Protein AF-A0A661XZZ0-F1 (afdb_monomer)

Sequence (185 aa):
MKKVFILFFLVSSTYTSLKSQDFNYARLVVIYGNNIPFNFNSIENFKNGIRIEDGTILGITMVDSVANLPTVHGFDLQFRSFNSQGVIQGSGANSLPLSTLEVEATDFSGLGGAVYSGLQPLSPGWINLVQYTDPAAPPFNDLNYSMNQVRISYECGINVSLLGEVSDYYNVEIEFELIPTGPGF

Solvent-accessible surface area (backbone atoms only — not comparable to full-atom values): 10720 Å² total; per-residue (Å²): 136,87,84,82,84,83,83,82,82,81,79,79,80,77,79,75,76,78,77,72,82,72,60,65,48,76,47,82,40,79,77,41,61,85,85,82,86,83,83,76,86,45,74,62,37,31,62,58,22,50,76,40,67,87,44,32,32,37,16,37,29,35,42,56,24,92,88,42,86,62,53,45,32,34,33,38,36,29,36,25,28,44,94,45,41,79,50,28,43,26,77,81,80,46,72,44,63,31,59,34,36,28,42,27,43,45,71,66,31,78,40,87,78,43,51,58,61,44,77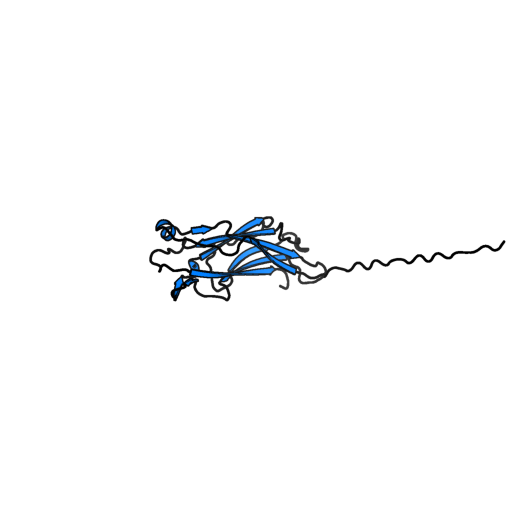,40,60,42,35,45,53,82,41,74,30,37,42,37,64,48,88,65,39,81,66,45,78,64,42,42,42,92,52,22,25,37,30,30,25,41,35,38,18,56,95,33,69,46,72,90,60,82,92,67,63,67,52,77,58,74,40,75,47,80,43,71,34,38,72,85,101

pLDDT: mean 87.47, std 14.66, range [39.5, 98.31]

Mean predicted aligned error: 8.6 Å

Nearest PDB structures (foldseek):
  9ikj-assembly1_H  TM=5.754E-01  e=4.266E-05  algae metagenome
  9ikk-assembly1_A  TM=5.764E-01  e=1.466E-04  algae metagenome
  7pnb-assembly1_A  TM=3.991E-01  e=7.805E-02  Sulfolobus acidocaldarius
  1qzn-assembly1_A  TM=3.433E-01  e=1.842E-01  Acetivibrio cellulolyticus

Secondary structure (DSSP, 8-state):
-PPPPP------------PPP---EEEEEEEE-S-------SHHHHHH-EEEEEEEEEEEEEE--TTSSSPP-EEEEEEEEGGG-SEEEETTS-EEEGGGEEEEEEEEES-TTSEE--SEE--SS-EEEEEEE-TTPSSP--B-TTTSEEEEEEEESSSS--TTPPP--EE--EEEEEEEESTT-

Foldseek 3Di:
DDDDDDDDDDDPPPPPPPDDDLDKDKDKDWPDADDDDFDDPDPCCLAAFDKDFQHTKIFIWTDARPVDDDAFFWKWKKKAWPPLDQFWAFPVRFTHGQQQKWKAKDWPADQVVKDAPGIDGHGSDIDTGIIGGAPPPVVDDTGGRVGGMIGMMMTGCRVPRNPPGDDGDTDIDMDMDMGTDGVPD

Radius of gyration: 25.52 Å; Cα contacts (8 Å, |Δi|>4): 398; chains: 1; bounding box: 50×63×91 Å

Structure (mmCIF, N/CA/C/O backbone):
data_AF-A0A661XZZ0-F1
#
_entry.id   AF-A0A661XZZ0-F1
#
loop_
_atom_site.group_PDB
_atom_site.id
_atom_site.type_symbol
_atom_site.label_atom_id
_atom_site.label_alt_id
_atom_site.label_comp_id
_atom_site.label_asym_id
_atom_site.label_entity_id
_atom_site.label_seq_id
_atom_site.pdbx_PDB_ins_code
_atom_site.Cartn_x
_atom_site.Cartn_y
_atom_site.Cartn_z
_atom_site.occupancy
_atom_site.B_iso_or_equiv
_atom_site.auth_seq_id
_atom_site.auth_comp_id
_atom_site.auth_asym_id
_atom_site.auth_atom_id
_atom_site.pdbx_PDB_model_num
ATOM 1 N N . MET A 1 1 ? 24.518 -52.730 -66.038 1.00 41.91 1 MET A N 1
ATOM 2 C CA . MET A 1 1 ? 24.264 -52.381 -64.622 1.00 41.91 1 MET A CA 1
ATOM 3 C C . MET A 1 1 ? 23.767 -50.940 -64.579 1.00 41.91 1 MET A C 1
ATOM 5 O O . MET A 1 1 ? 24.531 -50.048 -64.927 1.00 41.91 1 MET A O 1
ATOM 9 N N . LYS A 1 2 ? 22.478 -50.707 -64.300 1.00 39.50 2 LYS A N 1
ATOM 10 C CA . LYS A 1 2 ? 21.884 -49.356 -64.287 1.00 39.50 2 LYS A CA 1
ATOM 11 C C . L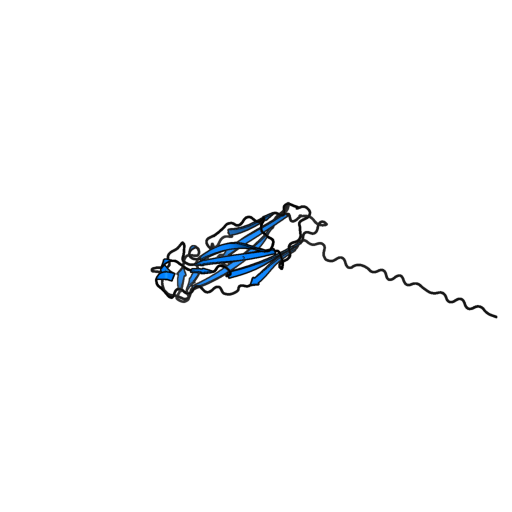YS A 1 2 ? 22.058 -48.756 -62.888 1.00 39.50 2 LYS A C 1
ATOM 13 O O . LYS A 1 2 ? 21.624 -49.366 -61.918 1.00 39.50 2 LYS A O 1
ATOM 18 N N . LYS A 1 3 ? 22.734 -47.608 -62.786 1.00 43.78 3 LYS A N 1
ATOM 19 C CA . LYS A 1 3 ? 22.932 -46.885 -61.521 1.00 43.78 3 LYS A CA 1
ATOM 20 C C . LYS A 1 3 ? 21.686 -46.044 -61.236 1.00 43.78 3 LYS A C 1
ATOM 22 O O . LYS A 1 3 ? 21.291 -45.243 -62.077 1.00 43.78 3 LYS A O 1
ATOM 27 N N . VAL A 1 4 ? 21.072 -46.258 -60.077 1.00 46.31 4 VAL A N 1
ATOM 28 C CA . VAL A 1 4 ? 19.955 -45.456 -59.564 1.00 46.31 4 VAL A CA 1
ATOM 29 C C . VAL A 1 4 ? 20.552 -44.297 -58.770 1.00 46.31 4 VAL A C 1
ATOM 31 O O . VAL A 1 4 ? 21.331 -44.527 -57.849 1.00 46.31 4 VAL A O 1
ATOM 34 N N . PHE A 1 5 ? 20.219 -43.064 -59.143 1.00 49.88 5 PHE A N 1
ATOM 35 C CA . PHE A 1 5 ? 20.537 -41.870 -58.361 1.00 49.88 5 PHE A CA 1
ATOM 36 C C . PHE A 1 5 ? 19.315 -41.526 -57.507 1.00 49.88 5 PHE A C 1
ATOM 38 O O . PHE A 1 5 ? 18.249 -41.236 -58.045 1.00 49.88 5 PHE A O 1
ATOM 45 N N . ILE A 1 6 ? 19.463 -41.588 -56.184 1.00 57.50 6 ILE A N 1
ATOM 46 C CA . ILE A 1 6 ? 18.449 -41.127 -55.232 1.00 57.50 6 ILE A CA 1
ATOM 47 C C . ILE A 1 6 ? 18.794 -39.679 -54.883 1.00 57.50 6 ILE A C 1
ATOM 49 O O . ILE A 1 6 ? 19.861 -39.405 -54.338 1.00 57.50 6 ILE A O 1
ATOM 53 N N . LEU A 1 7 ? 17.903 -38.755 -55.238 1.00 51.38 7 LEU A N 1
ATOM 54 C CA . LEU A 1 7 ? 17.996 -37.339 -54.894 1.00 51.38 7 LEU A CA 1
ATOM 55 C C . LEU A 1 7 ? 17.382 -37.135 -53.500 1.00 51.38 7 LEU A C 1
ATOM 57 O O . LEU A 1 7 ? 16.188 -37.356 -53.314 1.00 51.38 7 LEU A O 1
ATOM 61 N N . PHE A 1 8 ? 18.196 -36.740 -52.521 1.00 49.69 8 PHE A N 1
ATOM 62 C CA . PHE A 1 8 ? 17.751 -36.459 -51.154 1.00 49.69 8 PHE A CA 1
ATOM 63 C C . PHE A 1 8 ? 17.378 -34.971 -51.048 1.00 49.69 8 PHE A C 1
ATOM 65 O O . PHE A 1 8 ? 18.251 -34.107 -51.104 1.00 49.69 8 PHE A O 1
ATOM 72 N N . PHE A 1 9 ? 16.085 -34.655 -50.938 1.00 56.94 9 PHE A N 1
ATOM 73 C CA . PHE A 1 9 ? 15.621 -33.288 -50.681 1.00 56.94 9 PHE A CA 1
ATOM 74 C C . PHE A 1 9 ? 15.806 -32.965 -49.190 1.00 56.94 9 PHE A C 1
ATOM 76 O O . PHE A 1 9 ? 15.096 -33.492 -48.336 1.00 56.94 9 PHE A O 1
ATOM 83 N N . LEU A 1 10 ? 16.771 -32.101 -48.876 1.00 55.91 10 LEU A N 1
ATOM 84 C CA . LEU A 1 10 ? 16.931 -31.489 -47.556 1.00 55.91 10 LEU A CA 1
ATOM 85 C C . LEU A 1 10 ? 15.884 -30.376 -47.418 1.00 55.91 10 LEU A C 1
ATOM 87 O O . LEU A 1 10 ? 16.049 -29.283 -47.953 1.00 55.91 10 LEU A O 1
ATOM 91 N N . VAL A 1 11 ? 14.779 -30.668 -46.730 1.00 57.75 11 VAL A N 1
ATOM 92 C CA . VAL A 1 11 ? 13.798 -29.651 -46.334 1.00 57.75 11 VAL A CA 1
ATOM 93 C C . VAL A 1 11 ? 14.409 -28.866 -45.175 1.00 57.75 11 VAL A C 1
ATOM 95 O O . VAL A 1 11 ? 14.472 -29.358 -44.051 1.00 57.75 11 VAL A O 1
ATOM 98 N N . SER A 1 12 ? 14.906 -27.658 -45.445 1.00 57.09 12 SER A N 1
ATOM 99 C CA . SER A 1 12 ? 15.317 -26.732 -44.392 1.00 57.09 12 SER A CA 1
ATOM 100 C C . SER A 1 12 ? 14.071 -26.277 -43.635 1.00 57.09 12 SER A C 1
ATOM 102 O O . SER A 1 12 ? 13.295 -25.462 -44.135 1.00 57.09 12 SER A O 1
ATOM 104 N N . SER A 1 13 ? 13.864 -26.811 -42.435 1.00 57.25 13 SER A N 1
ATOM 105 C CA . SER A 1 13 ? 12.905 -26.280 -41.473 1.00 57.25 13 SER A CA 1
ATOM 106 C C . SER A 1 13 ? 13.336 -24.862 -41.094 1.00 57.25 13 SER A C 1
ATOM 108 O O . SER A 1 13 ? 14.239 -24.674 -40.277 1.00 57.25 13 SER A O 1
ATOM 110 N N . THR A 1 14 ? 12.725 -23.853 -41.709 1.00 56.31 14 THR A N 1
ATOM 111 C CA . THR A 1 14 ? 12.809 -22.479 -41.219 1.00 56.31 14 THR A CA 1
ATOM 112 C C . THR A 1 14 ? 12.053 -22.427 -39.899 1.00 56.31 14 THR A C 1
ATOM 114 O O . THR A 1 14 ? 10.826 -22.363 -39.878 1.00 56.31 14 THR A O 1
ATOM 117 N N . TYR A 1 15 ? 12.787 -22.502 -38.791 1.00 53.19 15 TYR A N 1
ATOM 118 C CA . TYR A 1 15 ? 12.271 -22.146 -37.479 1.00 53.19 15 TYR A CA 1
ATOM 119 C C . TYR A 1 15 ? 11.970 -20.646 -37.502 1.00 53.19 15 TYR A C 1
ATOM 121 O O . TYR A 1 15 ? 12.862 -19.817 -37.335 1.00 53.19 15 TYR A O 1
ATOM 129 N N . THR A 1 16 ? 10.722 -20.273 -37.766 1.00 53.97 16 THR A N 1
ATOM 130 C CA . THR A 1 16 ? 10.250 -18.928 -37.452 1.00 53.97 16 THR A CA 1
ATOM 131 C C . THR A 1 16 ? 10.130 -18.853 -35.936 1.00 53.97 16 THR A C 1
ATOM 133 O O . THR A 1 16 ? 9.165 -19.365 -35.368 1.00 53.97 16 THR A O 1
ATOM 136 N N . SER A 1 17 ? 11.124 -18.260 -35.271 1.00 55.81 17 SER A N 1
ATOM 137 C CA . SER A 1 17 ? 10.960 -17.813 -33.888 1.00 55.81 17 SER A CA 1
ATOM 138 C C . SER A 1 17 ? 9.772 -16.860 -33.853 1.00 55.81 17 SER A C 1
ATOM 140 O O . SER A 1 17 ? 9.828 -15.769 -34.420 1.00 55.81 17 SER A O 1
ATOM 142 N N . LEU A 1 18 ? 8.685 -17.290 -33.218 1.00 47.38 18 LEU A N 1
ATOM 143 C CA . LEU A 1 18 ? 7.608 -16.400 -32.814 1.00 47.38 18 LEU A CA 1
ATOM 144 C C . LEU A 1 18 ? 8.238 -15.389 -31.853 1.00 47.38 18 LEU A C 1
ATOM 146 O O . LEU A 1 18 ? 8.616 -15.751 -30.739 1.00 47.38 18 LEU A O 1
ATOM 150 N N . LYS A 1 19 ? 8.438 -14.147 -32.303 1.00 55.47 19 LYS A N 1
ATOM 151 C CA . LYS A 1 19 ? 8.796 -13.067 -31.388 1.00 55.47 19 LYS A CA 1
ATOM 152 C C . LYS A 1 19 ? 7.616 -12.871 -30.437 1.00 55.47 19 LYS A C 1
ATOM 154 O O . LYS A 1 19 ? 6.493 -12.643 -30.882 1.00 55.47 19 LYS A O 1
ATOM 159 N N . SER A 1 20 ? 7.879 -13.045 -29.143 1.00 52.16 20 SER A N 1
ATOM 160 C CA . SER A 1 20 ? 6.986 -12.615 -28.069 1.00 52.16 20 SER A CA 1
ATOM 161 C C . SER A 1 20 ? 6.688 -11.123 -28.233 1.00 52.16 20 SER A C 1
ATOM 163 O O . SER A 1 20 ? 7.506 -10.397 -28.786 1.00 52.16 20 SER A O 1
ATOM 165 N N . GLN A 1 21 ? 5.508 -10.688 -27.796 1.00 54.28 21 GLN A N 1
ATOM 166 C CA . GLN A 1 21 ? 5.051 -9.300 -27.877 1.00 54.28 21 GLN A CA 1
ATOM 167 C C . GLN A 1 21 ? 6.108 -8.315 -27.342 1.00 54.28 21 GLN A C 1
ATOM 169 O O . GLN A 1 21 ? 6.453 -8.373 -26.167 1.00 54.28 21 GLN A O 1
ATOM 174 N N . ASP A 1 22 ? 6.574 -7.398 -28.197 1.00 64.12 22 ASP A N 1
ATOM 175 C CA . ASP A 1 22 ? 7.528 -6.323 -27.875 1.00 64.12 22 ASP A CA 1
ATOM 176 C C . ASP A 1 22 ? 6.822 -5.143 -27.160 1.00 64.12 22 ASP A C 1
ATOM 178 O O . ASP A 1 22 ? 7.037 -3.985 -27.518 1.00 64.12 22 ASP A O 1
ATOM 182 N N . PHE A 1 23 ? 5.926 -5.388 -26.200 1.00 75.25 23 PHE A N 1
ATOM 183 C CA . PHE A 1 23 ? 5.181 -4.318 -25.518 1.00 75.25 23 PHE A CA 1
ATOM 184 C C . PHE A 1 23 ? 5.614 -4.150 -24.068 1.00 75.25 23 PHE A C 1
ATOM 186 O O . PHE A 1 23 ? 5.845 -5.131 -23.363 1.00 75.25 23 PHE A O 1
ATOM 193 N N . ASN A 1 24 ? 5.640 -2.895 -23.621 1.00 81.56 24 ASN A N 1
ATOM 194 C CA . ASN A 1 24 ? 5.787 -2.566 -22.212 1.00 81.56 24 ASN A CA 1
ATOM 195 C C . ASN A 1 24 ? 4.564 -3.086 -21.466 1.00 81.56 24 ASN A C 1
ATOM 197 O O . ASN A 1 24 ? 3.429 -2.894 -21.915 1.00 81.56 24 ASN A O 1
ATOM 201 N N . TYR A 1 25 ? 4.780 -3.717 -20.320 1.00 87.31 25 TYR A N 1
ATOM 202 C CA . TYR A 1 25 ? 3.675 -4.108 -19.459 1.00 87.31 25 TYR A CA 1
ATOM 203 C C . TYR A 1 25 ? 4.046 -3.956 -17.993 1.00 87.31 25 TYR A C 1
ATOM 205 O O . TYR A 1 25 ? 5.188 -4.165 -17.590 1.00 87.31 25 TYR A O 1
ATOM 213 N N . ALA A 1 26 ? 3.040 -3.619 -17.195 1.00 91.62 26 ALA A N 1
ATOM 214 C CA . ALA A 1 26 ? 3.126 -3.536 -15.751 1.00 91.62 26 ALA A CA 1
ATOM 215 C C . ALA A 1 26 ? 2.015 -4.391 -15.140 1.00 91.62 26 ALA A C 1
ATOM 217 O O . ALA A 1 26 ? 0.896 -4.450 -15.656 1.00 91.62 26 ALA A O 1
ATOM 218 N N . ARG A 1 27 ? 2.327 -5.090 -14.053 1.00 94.12 27 ARG A N 1
ATOM 219 C CA . ARG A 1 27 ? 1.385 -5.944 -13.335 1.00 94.12 27 ARG A CA 1
ATOM 220 C C . ARG A 1 27 ? 1.646 -5.860 -11.841 1.00 94.12 27 ARG A C 1
ATOM 222 O O . ARG A 1 27 ? 2.753 -6.141 -11.384 1.00 94.12 27 ARG A O 1
ATOM 229 N N . LEU A 1 28 ? 0.582 -5.576 -11.102 1.00 95.81 28 LEU A N 1
ATOM 230 C CA . LEU A 1 28 ? 0.525 -5.701 -9.653 1.00 95.81 28 LEU A CA 1
ATOM 231 C C . LEU A 1 28 ? -0.138 -7.035 -9.285 1.00 95.81 28 LEU A C 1
ATOM 233 O O . LEU A 1 28 ? -1.147 -7.423 -9.882 1.00 95.81 28 LEU A O 1
ATOM 237 N N . VAL A 1 29 ? 0.439 -7.765 -8.334 1.00 95.50 29 VAL A N 1
ATOM 238 C CA . VAL A 1 29 ? -0.073 -9.059 -7.863 1.00 95.50 29 VAL A CA 1
ATOM 239 C C . VAL A 1 29 ? -0.157 -9.044 -6.348 1.00 95.50 29 VAL A C 1
ATOM 241 O O . VAL A 1 29 ? 0.822 -8.732 -5.685 1.00 95.50 29 VAL A O 1
ATOM 244 N N . VAL A 1 30 ? -1.293 -9.453 -5.791 1.00 95.44 30 VAL A N 1
ATOM 245 C CA . VAL A 1 30 ? -1.392 -9.732 -4.355 1.00 95.44 30 VAL A CA 1
ATOM 246 C C . VAL A 1 30 ? -0.796 -11.114 -4.097 1.00 95.44 30 VAL A C 1
ATOM 248 O O . VAL A 1 30 ? -1.334 -12.121 -4.557 1.00 95.44 30 VAL A O 1
ATOM 251 N N . ILE A 1 31 ? 0.341 -11.160 -3.407 1.00 94.94 31 ILE A N 1
ATOM 252 C CA . ILE A 1 31 ? 1.011 -12.407 -3.006 1.00 94.94 31 ILE A CA 1
ATOM 253 C C . ILE A 1 31 ? 0.410 -12.917 -1.697 1.00 94.94 31 ILE A C 1
ATOM 255 O O . ILE A 1 31 ? 0.189 -14.115 -1.525 1.00 94.94 31 ILE A O 1
ATOM 259 N N . TYR A 1 32 ? 0.138 -11.990 -0.782 1.00 91.75 32 TYR A N 1
ATOM 260 C CA . TYR A 1 32 ? -0.448 -12.240 0.524 1.00 91.75 32 TYR A CA 1
ATOM 261 C C . TYR A 1 32 ? -1.342 -11.061 0.910 1.00 91.75 32 TYR A C 1
ATOM 263 O O . TYR A 1 32 ? -1.071 -9.931 0.509 1.00 91.75 32 TYR A O 1
ATOM 271 N N . GLY A 1 33 ? -2.371 -11.322 1.710 1.00 83.56 33 GLY A N 1
ATOM 272 C CA . GLY A 1 33 ? -3.338 -10.320 2.154 1.00 83.56 33 GLY A CA 1
ATOM 273 C C . GLY A 1 33 ? -4.699 -10.501 1.487 1.00 83.56 33 GLY A C 1
ATOM 274 O O . GLY A 1 33 ? -4.804 -10.898 0.327 1.00 83.56 33 GLY A O 1
ATOM 275 N N . ASN A 1 34 ? -5.757 -10.267 2.260 1.00 76.81 34 ASN A N 1
ATOM 276 C CA . ASN A 1 34 ? -7.136 -10.219 1.778 1.00 76.81 34 ASN A CA 1
ATOM 277 C C . ASN A 1 34 ? -7.950 -9.327 2.726 1.00 76.81 34 ASN A C 1
ATOM 279 O O . ASN A 1 34 ? -8.031 -8.123 2.525 1.00 76.81 34 ASN A O 1
ATOM 283 N N . ASN A 1 35 ? -8.462 -9.903 3.816 1.00 88.75 35 ASN A N 1
ATOM 284 C CA . ASN A 1 35 ? -9.168 -9.170 4.859 1.00 88.75 35 ASN A CA 1
ATOM 285 C C . ASN A 1 35 ? -8.227 -8.924 6.045 1.00 88.75 35 ASN A C 1
ATOM 287 O O . ASN A 1 35 ? -7.638 -9.877 6.559 1.00 88.75 35 ASN A O 1
ATOM 291 N N . ILE A 1 36 ? -8.103 -7.663 6.461 1.00 93.69 36 ILE A N 1
ATOM 292 C CA . ILE A 1 36 ? -7.209 -7.209 7.530 1.00 93.69 36 ILE A CA 1
ATOM 293 C C . ILE A 1 36 ? -8.061 -6.801 8.745 1.00 93.69 36 ILE A C 1
ATOM 295 O O . ILE A 1 36 ? -8.536 -5.666 8.813 1.00 93.69 36 ILE A O 1
ATOM 299 N N . PRO A 1 37 ? -8.324 -7.719 9.695 1.00 93.69 37 PRO A N 1
ATOM 300 C CA . PRO A 1 37 ? -9.224 -7.442 10.805 1.00 93.69 37 PRO A CA 1
ATOM 301 C C . PRO A 1 37 ? -8.535 -6.650 11.920 1.00 93.69 37 PRO A C 1
ATOM 303 O O . PRO A 1 37 ? -7.537 -7.093 12.489 1.00 93.69 37 PRO A O 1
ATOM 306 N N . PHE A 1 38 ? -9.148 -5.540 12.326 1.00 94.38 38 PHE A N 1
ATOM 307 C CA . PHE A 1 38 ? -8.793 -4.811 13.542 1.00 94.38 38 PHE A CA 1
ATOM 308 C C . PHE A 1 38 ? -9.810 -5.095 14.646 1.00 94.38 38 PHE A C 1
ATOM 310 O O . PHE A 1 38 ? -10.991 -4.780 14.509 1.00 94.38 38 PHE A O 1
ATOM 317 N N . ASN A 1 39 ? -9.362 -5.709 15.744 1.00 93.75 39 ASN A N 1
ATOM 318 C CA . ASN A 1 39 ? -10.248 -6.165 16.814 1.00 93.75 39 ASN A CA 1
ATOM 319 C C . ASN A 1 39 ? -10.068 -5.352 18.108 1.00 93.75 39 ASN A C 1
ATOM 321 O O . ASN A 1 39 ? -9.158 -5.597 18.909 1.00 93.75 39 ASN A O 1
ATOM 325 N N . PHE A 1 40 ? -10.957 -4.386 18.328 1.00 92.44 40 PHE A N 1
ATOM 326 C CA . PHE A 1 40 ? -10.945 -3.496 19.490 1.00 92.44 40 PHE A CA 1
ATOM 327 C C . PHE A 1 40 ? -11.774 -4.072 20.650 1.00 92.44 40 PHE A C 1
ATOM 329 O O . PHE A 1 40 ? -12.908 -3.669 20.883 1.00 92.44 40 PHE A O 1
ATOM 336 N N . ASN A 1 41 ? -11.191 -5.017 21.399 1.00 89.88 41 ASN A N 1
ATOM 337 C CA . ASN A 1 41 ? -11.856 -5.699 22.527 1.00 89.88 41 ASN A CA 1
ATOM 338 C C . ASN A 1 41 ? -11.393 -5.248 23.922 1.00 89.88 41 ASN A C 1
ATOM 340 O O . ASN A 1 41 ? -11.840 -5.797 24.929 1.00 89.88 41 ASN A O 1
ATOM 344 N N . SER A 1 42 ? -10.485 -4.280 24.011 1.00 90.19 42 SER A N 1
ATOM 345 C CA . SER A 1 42 ? -9.973 -3.766 25.282 1.00 90.19 42 SER A CA 1
ATOM 346 C C . SER A 1 42 ? -9.874 -2.246 25.241 1.00 90.19 42 SER A C 1
ATOM 348 O O . SER A 1 42 ? -9.623 -1.658 24.190 1.00 90.19 42 SER A O 1
ATOM 350 N N . ILE A 1 43 ? -10.023 -1.605 26.404 1.00 87.44 43 ILE A N 1
ATOM 351 C CA . ILE A 1 43 ? -9.820 -0.152 26.555 1.00 87.44 43 ILE A CA 1
ATOM 352 C C . ILE A 1 43 ? -8.413 0.251 26.095 1.00 87.44 43 ILE A C 1
ATOM 354 O O . ILE A 1 43 ? -8.228 1.331 25.544 1.00 87.44 43 ILE A O 1
ATOM 358 N N . GLU A 1 44 ? -7.427 -0.622 26.300 1.00 89.31 44 GLU A N 1
ATOM 359 C CA . GLU A 1 44 ? -6.060 -0.410 25.836 1.00 89.31 44 GLU A CA 1
ATOM 360 C C . GLU A 1 44 ? -5.988 -0.295 24.310 1.00 89.31 44 GLU A C 1
ATOM 362 O O . GLU A 1 44 ? -5.392 0.659 23.818 1.00 89.31 44 GLU A O 1
ATOM 367 N N . ASN A 1 45 ? -6.673 -1.170 23.566 1.00 90.62 45 ASN A N 1
ATOM 368 C CA . ASN A 1 45 ? -6.721 -1.089 22.104 1.00 90.62 45 ASN A CA 1
ATOM 369 C C . ASN A 1 45 ? -7.422 0.195 21.642 1.00 90.62 45 ASN A C 1
ATOM 371 O O . ASN A 1 45 ? -6.950 0.845 20.720 1.00 90.62 45 ASN A O 1
ATOM 375 N N . PHE A 1 46 ? -8.518 0.606 22.293 1.00 89.25 46 PHE A N 1
ATOM 376 C CA . PHE A 1 46 ? -9.189 1.872 21.954 1.00 89.25 46 PHE A CA 1
ATOM 377 C C . PHE A 1 46 ? -8.310 3.103 22.213 1.00 89.25 46 PHE A C 1
ATOM 379 O O . PHE A 1 46 ? -8.482 4.125 21.551 1.00 89.25 46 PHE A O 1
ATOM 386 N N . LYS A 1 47 ? -7.398 3.015 23.189 1.00 87.50 47 LYS A N 1
ATOM 387 C CA . LYS A 1 47 ? -6.500 4.106 23.575 1.00 87.50 47 LYS A CA 1
ATOM 388 C C . LYS A 1 47 ? -5.235 4.169 22.718 1.00 87.50 47 LYS A C 1
ATOM 390 O O . LYS A 1 47 ? -4.781 5.265 22.415 1.00 87.50 47 LYS A O 1
ATOM 395 N N . ASN A 1 48 ? -4.648 3.016 22.409 1.00 91.06 48 ASN A N 1
ATOM 396 C CA . ASN A 1 48 ? -3.339 2.921 21.765 1.00 91.06 48 ASN A CA 1
ATOM 397 C C . ASN A 1 48 ? -3.429 2.608 20.266 1.00 91.06 48 ASN A C 1
ATOM 399 O O . ASN A 1 48 ? -2.414 2.705 19.588 1.00 91.06 48 ASN A O 1
ATOM 403 N N . GLY A 1 49 ? -4.599 2.201 19.768 1.00 94.25 49 GLY A N 1
ATOM 404 C CA . GLY A 1 49 ? -4.758 1.679 18.418 1.00 94.25 49 GLY A CA 1
ATOM 405 C C . GLY A 1 49 ? -4.172 0.277 18.242 1.00 94.25 49 GLY A C 1
ATOM 406 O O . GLY A 1 49 ? -3.751 -0.385 19.195 1.00 94.25 49 GLY A O 1
ATOM 407 N N . ILE A 1 50 ? -4.183 -0.201 17.001 1.00 96.19 50 ILE A N 1
ATOM 408 C CA . ILE A 1 50 ? -3.650 -1.505 16.599 1.00 96.19 50 ILE A CA 1
ATOM 409 C C . ILE A 1 50 ? -2.847 -1.316 15.312 1.00 96.19 50 ILE A C 1
ATOM 411 O O . ILE A 1 50 ? -3.332 -0.700 14.365 1.00 96.19 50 ILE A O 1
ATOM 415 N N . ARG A 1 51 ? -1.650 -1.905 15.262 1.00 96.25 51 ARG A N 1
ATOM 416 C CA . ARG A 1 51 ? -0.818 -2.002 14.058 1.00 96.25 51 ARG A CA 1
ATOM 417 C C . ARG A 1 51 ? -0.738 -3.447 13.578 1.00 96.25 51 ARG A C 1
ATOM 419 O O . ARG A 1 51 ? -0.584 -4.365 14.385 1.00 96.25 51 ARG A O 1
ATOM 426 N N . ILE A 1 52 ? -0.813 -3.638 12.267 1.00 95.69 52 ILE A N 1
ATOM 427 C CA . ILE A 1 52 ? -0.595 -4.912 11.580 1.00 95.69 52 ILE A CA 1
ATOM 428 C C . ILE A 1 52 ? 0.552 -4.707 10.588 1.00 95.69 52 ILE A C 1
ATOM 430 O O . ILE A 1 52 ? 0.397 -3.984 9.610 1.00 95.69 52 ILE A O 1
ATOM 434 N N . GLU A 1 53 ? 1.700 -5.332 10.859 1.00 92.25 53 GLU A N 1
ATOM 435 C CA . GLU A 1 53 ? 2.940 -5.164 10.080 1.00 92.25 53 GLU A CA 1
ATOM 436 C C . GLU A 1 53 ? 2.897 -5.884 8.727 1.00 92.25 53 GLU A C 1
ATOM 438 O O . GLU A 1 53 ? 3.150 -5.304 7.681 1.00 92.25 53 GLU A O 1
ATOM 443 N N . ASP A 1 54 ? 2.553 -7.170 8.724 1.00 86.94 54 ASP A N 1
ATOM 444 C CA . ASP A 1 54 ? 2.482 -7.979 7.506 1.00 86.94 54 ASP A CA 1
ATOM 445 C C . ASP A 1 54 ? 1.021 -8.096 7.062 1.00 86.94 54 ASP A C 1
ATOM 447 O O . ASP A 1 54 ? 0.428 -9.174 7.115 1.00 86.94 54 ASP A O 1
ATOM 451 N N . GLY A 1 55 ? 0.402 -6.971 6.695 1.00 91.19 55 GLY A N 1
ATOM 452 C CA . GLY A 1 55 ? -0.996 -6.955 6.267 1.00 91.19 55 GLY A CA 1
ATOM 453 C C . GLY A 1 55 ? -1.165 -7.504 4.852 1.00 91.19 55 GLY A C 1
ATOM 454 O O . GLY A 1 55 ? -1.839 -8.513 4.638 1.00 91.19 55 GLY A O 1
ATOM 455 N N . THR A 1 56 ? -0.504 -6.861 3.891 1.00 96.56 56 THR A N 1
ATOM 456 C CA . THR A 1 56 ? -0.561 -7.233 2.469 1.00 96.56 56 THR A CA 1
ATOM 457 C C . THR A 1 56 ? 0.849 -7.263 1.890 1.00 96.56 56 THR A C 1
ATOM 459 O O . THR A 1 56 ? 1.671 -6.410 2.210 1.00 96.56 56 THR A O 1
ATOM 462 N N . ILE A 1 57 ? 1.146 -8.229 1.021 1.00 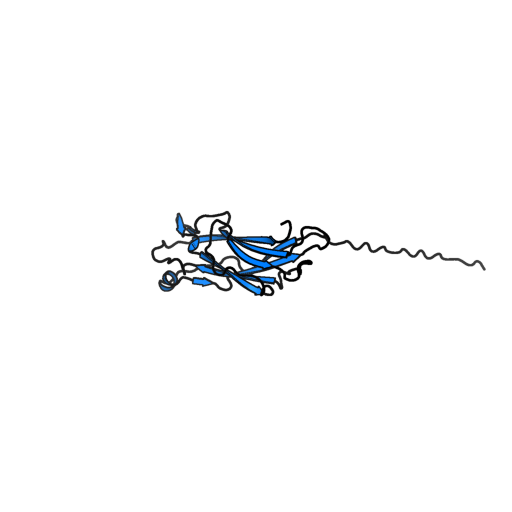96.94 57 ILE A N 1
ATOM 463 C CA . ILE A 1 57 ? 2.386 -8.259 0.235 1.00 96.94 57 ILE A CA 1
ATOM 464 C C . ILE A 1 57 ? 2.009 -8.168 -1.237 1.00 96.94 57 ILE A C 1
ATOM 466 O O . ILE A 1 57 ? 1.289 -9.025 -1.763 1.00 96.94 57 ILE A O 1
ATOM 470 N N . LEU A 1 58 ? 2.511 -7.129 -1.896 1.00 97.44 58 LEU A N 1
ATOM 471 C CA . LEU A 1 58 ? 2.290 -6.855 -3.308 1.00 97.44 58 LEU A CA 1
ATOM 472 C C . LEU A 1 58 ? 3.558 -7.176 -4.098 1.00 97.44 58 LEU A C 1
ATOM 474 O O . LEU A 1 58 ? 4.623 -6.641 -3.812 1.00 97.44 58 LEU A O 1
ATOM 478 N N . GLY A 1 59 ? 3.443 -8.031 -5.107 1.00 97.62 59 GLY A N 1
ATOM 479 C CA . GLY A 1 59 ? 4.493 -8.296 -6.082 1.00 97.62 59 GLY A CA 1
ATOM 480 C C . GLY A 1 59 ? 4.332 -7.428 -7.323 1.00 97.62 59 GLY A C 1
ATOM 481 O O . GLY A 1 59 ? 3.224 -7.290 -7.851 1.00 97.62 59 GLY A O 1
ATOM 482 N N . ILE A 1 60 ? 5.441 -6.879 -7.812 1.00 9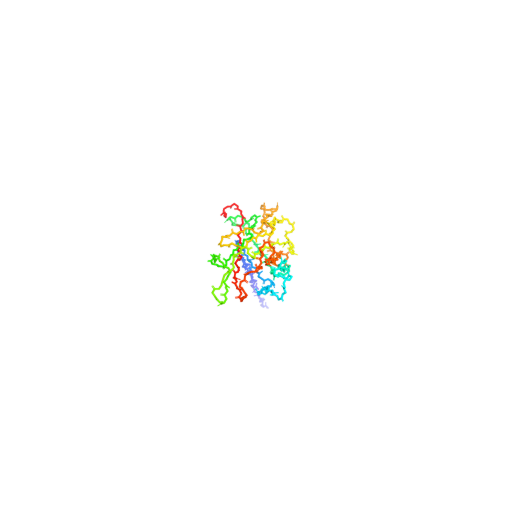7.69 60 ILE A N 1
ATOM 483 C CA . ILE A 1 60 ? 5.469 -5.970 -8.961 1.00 97.69 60 ILE A CA 1
ATOM 484 C C . ILE A 1 60 ? 6.215 -6.640 -10.113 1.00 97.69 60 ILE A C 1
ATOM 486 O O . ILE A 1 60 ? 7.334 -7.118 -9.956 1.00 97.69 60 ILE A O 1
ATOM 490 N N . THR A 1 61 ? 5.586 -6.693 -11.285 1.00 95.44 61 THR A N 1
ATOM 491 C CA . THR A 1 61 ? 6.248 -7.064 -12.543 1.00 95.44 61 THR A CA 1
ATOM 492 C C . THR A 1 61 ? 6.173 -5.893 -13.497 1.00 95.44 61 THR A C 1
ATOM 494 O O . THR A 1 61 ? 5.083 -5.370 -13.726 1.00 95.44 61 THR A O 1
ATOM 497 N N . MET A 1 62 ? 7.305 -5.506 -14.067 1.00 93.00 62 MET A N 1
ATOM 498 C CA . MET A 1 62 ? 7.380 -4.449 -15.068 1.00 93.00 62 MET A CA 1
ATOM 499 C C . MET A 1 62 ? 8.425 -4.824 -16.098 1.00 93.00 62 MET A C 1
ATOM 501 O O . MET A 1 62 ? 9.513 -5.243 -15.717 1.00 93.00 62 MET A O 1
ATOM 505 N N . VAL A 1 63 ? 8.078 -4.690 -17.372 1.00 89.12 63 VAL A N 1
ATOM 506 C CA . VAL A 1 63 ? 8.975 -4.991 -18.485 1.00 89.12 63 VAL A CA 1
ATOM 507 C C . VAL A 1 63 ? 8.995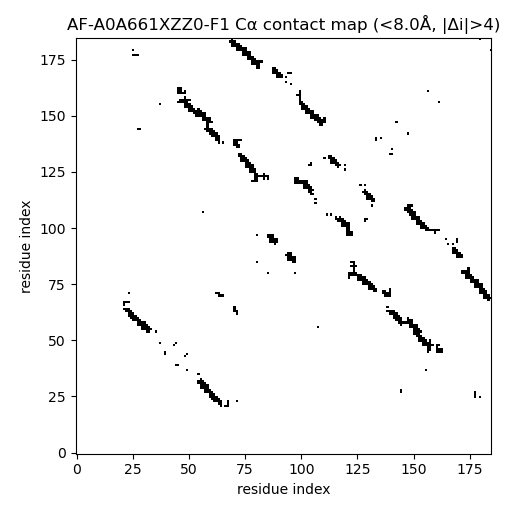 -3.825 -19.452 1.00 89.12 63 VAL A C 1
ATOM 509 O O . VAL A 1 63 ? 7.928 -3.323 -19.824 1.00 89.12 63 VAL A O 1
ATOM 512 N N . ASP A 1 64 ? 10.199 -3.427 -19.859 1.00 86.12 64 ASP A N 1
ATOM 513 C CA . ASP A 1 64 ? 10.422 -2.406 -20.882 1.00 86.12 64 ASP A CA 1
ATOM 514 C C . ASP A 1 64 ? 10.871 -3.051 -22.194 1.00 86.12 64 ASP A C 1
ATOM 516 O O . ASP A 1 64 ? 11.853 -3.790 -22.284 1.00 86.12 64 ASP A O 1
ATOM 520 N N . SER A 1 65 ? 10.144 -2.744 -23.255 1.00 79.44 65 SER A N 1
ATOM 521 C CA . SER A 1 65 ? 10.521 -3.077 -24.612 1.00 79.44 65 SER A CA 1
ATOM 522 C C . SER A 1 65 ? 11.408 -1.968 -25.152 1.00 79.44 65 SER A C 1
ATOM 524 O O . SER A 1 65 ? 10.940 -0.953 -25.660 1.00 79.44 65 SER A O 1
ATOM 526 N N . VAL A 1 66 ? 12.717 -2.217 -25.153 1.00 68.12 66 VAL A N 1
ATOM 527 C CA . VAL A 1 66 ? 13.731 -1.358 -25.797 1.00 68.12 66 VAL A CA 1
ATOM 528 C C . VAL A 1 66 ? 13.443 -1.022 -27.269 1.00 68.12 66 VAL A C 1
ATOM 530 O O . VAL A 1 66 ? 14.071 -0.125 -27.829 1.00 68.12 66 VAL A O 1
ATOM 533 N N . ALA A 1 67 ? 12.523 -1.738 -27.923 1.00 66.81 67 ALA A N 1
ATOM 534 C CA . ALA A 1 67 ? 12.139 -1.501 -29.310 1.00 66.81 67 ALA A CA 1
ATOM 535 C C . ALA A 1 67 ? 11.044 -0.430 -29.487 1.00 66.81 67 ALA A C 1
ATOM 537 O O . ALA A 1 67 ? 10.898 0.075 -30.602 1.00 66.81 67 ALA A O 1
ATOM 538 N N . ASN A 1 68 ? 10.288 -0.076 -28.439 1.00 64.56 68 ASN A N 1
ATOM 539 C CA . ASN A 1 68 ? 9.117 0.799 -28.538 1.00 64.56 68 ASN A CA 1
ATOM 540 C C . ASN A 1 68 ? 9.143 1.908 -27.474 1.00 64.56 68 ASN A C 1
ATOM 542 O O . ASN A 1 68 ? 9.224 1.646 -26.282 1.00 64.56 68 ASN A O 1
ATOM 546 N N . LEU A 1 69 ? 9.028 3.165 -27.913 1.00 68.00 69 LEU A N 1
ATOM 547 C CA . LEU A 1 69 ? 8.782 4.302 -27.020 1.00 68.00 69 LEU A CA 1
ATOM 548 C C . LEU A 1 69 ? 7.331 4.271 -26.506 1.00 68.00 69 LEU A C 1
ATOM 550 O O . LEU A 1 69 ? 6.451 3.834 -27.256 1.00 68.00 69 LEU A O 1
ATOM 554 N N . PRO A 1 70 ? 7.035 4.820 -25.313 1.00 70.94 70 PRO A N 1
ATOM 555 C CA . PRO A 1 70 ? 7.948 5.455 -24.347 1.00 70.94 70 PRO A CA 1
ATOM 556 C C . PRO A 1 70 ? 8.706 4.453 -23.456 1.00 70.94 70 PRO A C 1
ATOM 558 O O . PRO A 1 70 ? 8.166 3.408 -23.118 1.00 70.94 70 PRO A O 1
ATOM 561 N N . THR A 1 71 ? 9.946 4.774 -23.064 1.00 81.25 71 THR A N 1
ATOM 562 C CA . THR A 1 71 ? 10.780 3.911 -22.201 1.00 81.25 71 THR A CA 1
ATOM 563 C C . THR A 1 71 ? 10.389 4.045 -20.736 1.00 81.25 71 THR A C 1
ATOM 565 O O . THR A 1 71 ? 10.255 5.161 -20.221 1.00 81.25 71 THR A O 1
ATOM 568 N N . VAL A 1 72 ? 10.242 2.916 -20.047 1.00 88.25 72 VAL A N 1
ATOM 569 C CA . VAL A 1 72 ? 9.984 2.887 -18.601 1.00 88.25 72 VAL A CA 1
ATOM 570 C C . VAL A 1 72 ? 11.263 3.251 -17.841 1.00 88.25 72 VAL A C 1
ATOM 572 O O . VAL A 1 72 ? 12.350 2.788 -18.162 1.00 88.25 72 VAL A O 1
ATOM 575 N N . HIS A 1 73 ? 11.155 4.122 -16.845 1.00 91.12 73 HIS A N 1
ATOM 576 C CA . HIS A 1 73 ? 12.257 4.504 -15.953 1.00 91.12 73 HIS A CA 1
ATOM 577 C C . HIS A 1 73 ? 11.975 4.113 -14.501 1.00 91.12 73 HIS A C 1
ATOM 579 O O . HIS A 1 73 ? 12.876 4.139 -13.665 1.00 91.12 73 HIS A O 1
ATOM 585 N N . GLY A 1 74 ? 10.731 3.769 -14.177 1.00 93.62 74 GLY A N 1
ATOM 586 C CA . GLY A 1 74 ? 10.315 3.550 -12.807 1.00 93.62 74 GLY A CA 1
ATOM 587 C C . GLY A 1 74 ? 8.814 3.362 -12.666 1.00 93.62 74 GLY A C 1
ATOM 588 O O . GLY A 1 74 ? 8.106 3.114 -13.645 1.00 93.62 74 GLY A O 1
ATOM 589 N N . PHE A 1 75 ? 8.339 3.497 -11.432 1.00 95.75 75 PHE A N 1
ATOM 590 C CA . PHE A 1 75 ? 6.918 3.509 -11.119 1.00 95.75 75 PHE A CA 1
ATOM 591 C C . PHE A 1 75 ? 6.611 4.296 -9.849 1.00 95.75 75 PHE A C 1
ATOM 593 O O . PHE A 1 75 ? 7.454 4.415 -8.958 1.00 95.75 75 PHE A O 1
ATOM 600 N N . ASP A 1 76 ? 5.360 4.726 -9.755 1.00 97.25 76 ASP A N 1
ATOM 601 C CA . ASP A 1 76 ? 4.717 5.162 -8.525 1.00 97.25 76 ASP A CA 1
ATOM 602 C C . ASP A 1 76 ? 3.674 4.111 -8.106 1.00 97.25 76 ASP A C 1
ATOM 604 O O . ASP A 1 76 ? 2.879 3.643 -8.927 1.00 97.25 76 ASP A O 1
ATOM 608 N N . LEU A 1 77 ? 3.685 3.713 -6.832 1.00 98.12 77 LEU A N 1
ATOM 609 C CA . LEU A 1 77 ? 2.622 2.913 -6.222 1.00 98.12 77 LEU A CA 1
ATOM 610 C C . LEU A 1 77 ? 1.772 3.838 -5.365 1.00 98.12 77 LEU A C 1
ATOM 612 O O . LEU A 1 77 ? 2.259 4.405 -4.383 1.00 98.12 77 LEU A O 1
ATOM 616 N N . GLN A 1 78 ? 0.500 3.954 -5.719 1.00 98.19 78 GLN A N 1
ATOM 617 C CA . GLN A 1 78 ? -0.445 4.834 -5.049 1.00 98.19 78 GLN A CA 1
ATOM 618 C C . GLN A 1 78 ? -1.594 4.038 -4.440 1.00 98.19 78 GLN A C 1
ATOM 620 O O . GLN A 1 78 ? -1.866 2.904 -4.839 1.00 98.19 78 GLN A O 1
ATOM 625 N N . PHE A 1 79 ? -2.268 4.634 -3.462 1.00 98.06 79 PHE A N 1
ATOM 626 C CA . PHE A 1 79 ? -3.454 4.062 -2.837 1.00 98.06 79 PHE A CA 1
ATOM 627 C C . PHE A 1 79 ? -4.510 5.126 -2.547 1.00 98.06 79 PHE A C 1
ATOM 629 O O . PHE A 1 79 ? -4.200 6.316 -2.440 1.00 98.06 79 PHE A O 1
ATOM 636 N N . ARG A 1 80 ? -5.759 4.681 -2.407 1.00 97.88 80 ARG A N 1
ATOM 637 C CA . ARG A 1 80 ? -6.877 5.477 -1.883 1.00 97.88 80 ARG A CA 1
ATOM 638 C C . ARG A 1 80 ? -7.988 4.565 -1.362 1.00 97.88 80 ARG A C 1
ATOM 640 O O . ARG A 1 80 ? -7.931 3.343 -1.523 1.00 97.88 80 ARG A O 1
ATOM 647 N N . SER A 1 81 ? -9.011 5.148 -0.743 1.00 97.62 81 SER A N 1
ATOM 648 C CA . SER A 1 81 ? -10.245 4.417 -0.455 1.00 97.62 81 SER A CA 1
ATOM 649 C C . SER A 1 81 ? -10.948 4.040 -1.757 1.00 97.62 81 SER A C 1
ATOM 651 O O . SER A 1 81 ? -11.021 4.846 -2.688 1.00 97.62 81 SER A O 1
ATOM 653 N N . PHE A 1 82 ? -11.478 2.820 -1.814 1.00 96.00 82 PHE A N 1
ATOM 654 C CA . PHE A 1 82 ? -12.118 2.295 -3.012 1.00 96.00 82 PHE A CA 1
ATOM 655 C C . PHE A 1 82 ? -13.239 3.217 -3.495 1.00 96.00 82 PHE A C 1
ATOM 657 O O . PHE A 1 82 ? -14.101 3.643 -2.717 1.00 96.00 82 PHE A O 1
ATOM 664 N N . ASN A 1 83 ? -13.216 3.526 -4.792 1.00 94.69 83 ASN A N 1
ATOM 665 C CA . ASN A 1 83 ? -14.190 4.392 -5.450 1.00 94.69 83 ASN A CA 1
ATOM 666 C C . ASN A 1 83 ? -14.310 5.776 -4.777 1.00 94.69 83 ASN A C 1
ATOM 668 O O . ASN A 1 83 ? -15.389 6.374 -4.741 1.00 94.69 83 ASN A O 1
ATOM 672 N N . SER A 1 84 ? -13.204 6.272 -4.208 1.00 95.25 84 SER A N 1
ATOM 673 C CA . SER A 1 84 ? -13.130 7.562 -3.515 1.00 95.25 84 SER A CA 1
ATOM 674 C C . SER A 1 84 ? -14.148 7.720 -2.375 1.00 95.25 84 SER A C 1
ATOM 676 O O . SER A 1 84 ? -14.663 8.814 -2.124 1.00 95.25 84 SER A O 1
ATOM 678 N N . GLN A 1 85 ? -14.451 6.632 -1.663 1.00 95.81 85 GLN A N 1
ATOM 679 C CA . GLN A 1 85 ? -15.313 6.654 -0.482 1.00 95.81 85 GLN A CA 1
ATOM 680 C C . GLN A 1 85 ? -14.783 7.634 0.582 1.00 95.81 85 GLN A C 1
ATOM 682 O O . GLN A 1 85 ? -13.606 7.610 0.922 1.00 95.81 85 GLN A O 1
ATOM 687 N N . GLY A 1 86 ? -15.651 8.488 1.134 1.00 96.44 86 GLY A N 1
ATOM 688 C CA . GLY A 1 86 ? -15.242 9.581 2.033 1.00 96.44 86 GLY A CA 1
ATOM 689 C C . GLY A 1 86 ? -15.091 9.234 3.522 1.00 96.44 86 GLY A C 1
ATOM 690 O O . GLY A 1 86 ? -14.560 10.048 4.270 1.00 96.44 86 GLY A O 1
ATOM 691 N N . VAL A 1 87 ? -15.571 8.069 3.968 1.00 96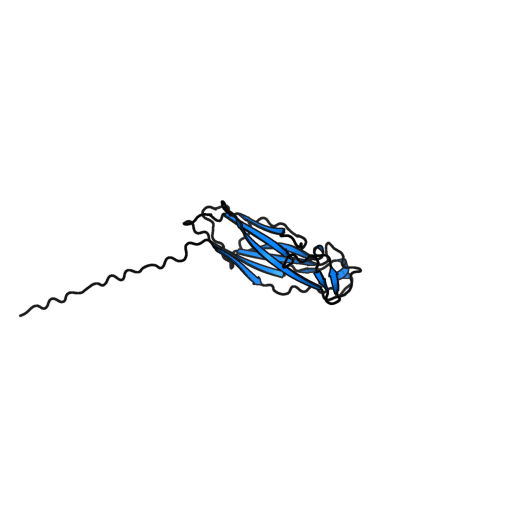.56 87 VAL A N 1
ATOM 692 C CA . VAL A 1 87 ? -15.588 7.632 5.383 1.00 96.56 87 VAL A CA 1
ATOM 693 C C . VAL A 1 87 ? -15.518 6.110 5.470 1.00 96.56 87 VAL A C 1
ATOM 695 O O . VAL A 1 87 ? -15.899 5.450 4.515 1.00 96.56 87 VAL A O 1
ATOM 698 N N . ILE A 1 88 ? -15.111 5.530 6.595 1.00 96.81 88 ILE A N 1
ATOM 699 C CA . ILE A 1 88 ? -15.233 4.085 6.854 1.00 96.81 88 ILE A CA 1
ATOM 700 C C . ILE A 1 88 ? -16.676 3.813 7.300 1.00 96.81 88 ILE A C 1
ATOM 702 O O . ILE A 1 88 ? -17.161 4.476 8.217 1.00 96.81 88 ILE A O 1
ATOM 706 N N . GLN A 1 89 ? -17.375 2.878 6.653 1.00 95.38 89 GLN A N 1
ATOM 707 C CA . GLN A 1 89 ? -18.809 2.656 6.882 1.00 95.38 89 GLN A CA 1
ATOM 708 C C . GLN A 1 89 ? -19.035 1.597 7.960 1.00 95.38 89 GLN A C 1
ATOM 710 O O . GLN A 1 89 ? -18.417 0.536 7.931 1.00 95.38 89 GLN A O 1
ATOM 715 N N . GLY A 1 90 ? -19.915 1.895 8.912 1.00 94.62 90 GLY A N 1
ATOM 716 C CA . GLY A 1 90 ? -20.394 0.969 9.934 1.00 94.62 90 GLY A CA 1
ATOM 717 C C . GLY A 1 90 ? -21.702 0.295 9.522 1.00 94.62 90 GLY A C 1
ATOM 718 O O . GLY A 1 90 ? -22.515 0.863 8.787 1.00 94.62 90 GLY A O 1
ATOM 719 N N . SER A 1 91 ? -21.944 -0.912 10.027 1.00 92.62 91 SER A N 1
ATOM 720 C CA . SER A 1 91 ? -23.165 -1.677 9.728 1.00 92.62 91 SER A CA 1
ATOM 721 C C . SER A 1 91 ? -24.433 -1.031 10.304 1.00 92.62 91 SER A C 1
ATOM 723 O O . SER A 1 91 ? -25.521 -1.194 9.752 1.00 92.62 91 SER A O 1
ATOM 725 N N . GLY A 1 92 ? -24.306 -0.277 11.395 1.00 88.25 92 GLY A N 1
ATOM 726 C CA . GLY A 1 92 ? -25.379 0.456 12.067 1.00 88.25 92 GLY A CA 1
ATOM 727 C C . GLY A 1 92 ? -25.613 1.877 11.549 1.00 88.25 92 GLY A C 1
ATOM 728 O O . GLY A 1 92 ? -26.182 2.681 12.283 1.00 88.25 92 GLY A O 1
ATOM 729 N N . ALA A 1 93 ? -25.170 2.203 10.327 1.00 88.50 93 ALA A N 1
ATOM 730 C CA . ALA A 1 93 ? -25.155 3.565 9.773 1.00 88.50 93 ALA A CA 1
ATOM 731 C C . ALA A 1 93 ? -24.282 4.560 10.567 1.00 88.50 93 ALA A C 1
ATOM 733 O O . ALA A 1 93 ? -24.470 5.775 10.479 1.00 88.50 93 ALA A O 1
ATOM 734 N N . ASN A 1 94 ? -23.315 4.040 11.326 1.00 95.06 94 ASN A N 1
ATOM 735 C CA . ASN A 1 94 ? -22.232 4.824 11.908 1.00 95.06 94 ASN A CA 1
ATOM 736 C C . ASN A 1 94 ? -21.110 5.000 10.880 1.00 95.06 94 ASN A C 1
ATOM 738 O O . ASN A 1 94 ? -21.031 4.265 9.895 1.00 95.06 94 ASN A O 1
ATOM 742 N N . SER A 1 95 ? -20.210 5.949 11.114 1.00 95.38 95 SER A N 1
ATOM 743 C CA . SER A 1 95 ? -19.062 6.160 10.235 1.00 95.38 95 SER A CA 1
ATOM 744 C C . SER A 1 95 ? -17.848 6.627 11.012 1.00 95.38 95 SER A C 1
ATOM 746 O O . SER A 1 95 ? -17.998 7.448 11.915 1.00 95.38 95 SER A O 1
ATOM 748 N N . LEU A 1 96 ? -16.662 6.189 10.594 1.00 96.19 96 LEU A N 1
ATOM 749 C CA . LEU A 1 96 ? -15.392 6.721 11.087 1.00 96.19 96 LEU A CA 1
ATOM 750 C C . LEU A 1 96 ? -14.709 7.565 10.001 1.00 96.19 96 LEU A C 1
ATOM 752 O O . LEU A 1 96 ? -14.873 7.286 8.807 1.00 96.19 96 LEU A O 1
ATOM 756 N N . PRO A 1 97 ? -13.917 8.581 10.374 1.00 95.69 97 PRO A N 1
ATOM 757 C CA . PRO A 1 97 ? -13.040 9.272 9.433 1.00 95.69 97 PRO A CA 1
ATOM 758 C C . PRO A 1 97 ? -12.080 8.291 8.743 1.00 95.69 97 PRO A C 1
ATOM 760 O O . PRO A 1 97 ? -11.591 7.357 9.370 1.00 95.69 97 PRO A O 1
ATOM 763 N N . LEU A 1 98 ? -11.744 8.511 7.467 1.00 96.75 98 LEU A N 1
ATOM 764 C CA . LEU A 1 98 ? -10.744 7.666 6.790 1.00 96.75 98 LEU A CA 1
ATOM 765 C C . LEU A 1 98 ? -9.365 7.750 7.451 1.00 96.75 98 LEU A C 1
ATOM 767 O O . LEU A 1 98 ? -8.670 6.746 7.521 1.00 96.75 98 LEU A O 1
ATOM 771 N N . SER A 1 99 ? -9.008 8.913 8.008 1.00 95.44 99 SER A N 1
ATOM 772 C CA . SER A 1 99 ? -7.744 9.132 8.722 1.00 95.44 99 SER A CA 1
ATOM 773 C C . SER A 1 99 ? -7.583 8.279 9.982 1.00 95.44 99 SER A C 1
ATOM 775 O O . SER A 1 99 ? -6.516 8.280 10.580 1.00 95.44 99 SER A O 1
ATOM 777 N N . THR A 1 100 ? -8.632 7.574 10.413 1.00 96.31 100 THR A N 1
ATOM 778 C CA . THR A 1 100 ? -8.536 6.542 11.449 1.00 96.31 100 THR A CA 1
ATOM 779 C C . THR A 1 100 ? -7.666 5.364 11.012 1.00 96.31 100 THR A C 1
ATOM 781 O O . THR A 1 100 ? -7.093 4.701 11.875 1.00 96.31 100 THR A O 1
ATOM 784 N N . LEU A 1 101 ? -7.583 5.106 9.703 1.00 97.19 101 LEU A N 1
ATOM 785 C CA . LEU A 1 101 ? -6.744 4.077 9.105 1.00 97.19 101 LEU A CA 1
ATOM 786 C C . LEU A 1 101 ? -5.568 4.730 8.376 1.00 97.19 101 LEU A C 1
ATOM 788 O O . LEU A 1 101 ? -5.753 5.569 7.493 1.00 97.19 101 LEU A O 1
ATOM 792 N N . GLU A 1 102 ? -4.363 4.302 8.714 1.00 97.44 102 GLU A N 1
ATOM 793 C CA . GLU A 1 102 ? -3.122 4.703 8.066 1.00 97.44 102 GLU A CA 1
ATOM 794 C C . GLU A 1 102 ? -2.463 3.483 7.427 1.00 97.44 102 GLU A C 1
ATOM 796 O O . GLU A 1 102 ? -2.593 2.349 7.898 1.00 97.44 102 GLU A O 1
ATOM 801 N N . VAL A 1 103 ? -1.788 3.720 6.310 1.00 97.75 103 VAL A N 1
ATOM 802 C CA . VAL A 1 103 ? -1.167 2.698 5.475 1.00 97.75 103 VAL A CA 1
ATOM 803 C C . VAL A 1 103 ? 0.287 3.074 5.269 1.00 97.75 103 VAL A C 1
ATOM 805 O O . VAL A 1 103 ? 0.610 4.232 5.011 1.00 97.75 103 VAL A O 1
ATOM 808 N N . GLU A 1 104 ? 1.167 2.090 5.367 1.00 97.88 104 GLU A N 1
ATOM 809 C CA . GLU A 1 104 ? 2.594 2.260 5.134 1.00 97.88 104 GLU A CA 1
ATOM 810 C C . GLU A 1 104 ? 3.088 1.192 4.168 1.00 97.88 104 GLU A C 1
ATOM 812 O O . GLU A 1 104 ? 2.723 0.023 4.283 1.00 97.88 104 GLU A O 1
ATOM 817 N N . ALA A 1 105 ? 3.948 1.590 3.233 1.00 97.88 105 ALA A N 1
ATOM 818 C CA . ALA A 1 105 ? 4.672 0.671 2.372 1.00 97.88 105 ALA A CA 1
ATOM 819 C C . ALA A 1 105 ? 6.139 0.580 2.802 1.00 97.88 105 ALA A C 1
ATOM 821 O O . ALA A 1 105 ? 6.768 1.597 3.092 1.00 97.88 105 ALA A O 1
ATOM 822 N N . THR A 1 106 ? 6.700 -0.627 2.786 1.00 97.69 106 THR A N 1
ATOM 823 C CA . THR A 1 106 ? 8.129 -0.880 3.022 1.00 97.69 106 THR A CA 1
ATOM 824 C C . THR A 1 106 ? 8.672 -1.910 2.034 1.00 97.69 106 THR A C 1
ATOM 826 O O . THR A 1 106 ? 7.913 -2.692 1.452 1.00 97.69 106 THR A O 1
ATOM 829 N N . ASP A 1 107 ? 9.993 -1.919 1.831 1.00 96.94 107 ASP A N 1
ATOM 830 C CA . ASP A 1 107 ? 10.643 -2.943 1.011 1.00 96.94 107 ASP A CA 1
ATOM 831 C C . ASP A 1 107 ? 10.455 -4.318 1.660 1.00 96.94 107 ASP A C 1
ATOM 833 O O . ASP A 1 107 ? 10.854 -4.542 2.807 1.00 96.94 107 ASP A O 1
ATOM 837 N N . PHE A 1 108 ? 9.851 -5.241 0.916 1.00 96.19 108 PHE A N 1
ATOM 838 C CA . PHE A 1 108 ? 9.839 -6.649 1.295 1.00 96.19 108 PHE A CA 1
ATOM 839 C C . PHE A 1 108 ? 10.963 -7.404 0.587 1.00 96.19 108 PHE A C 1
ATOM 841 O O . PHE A 1 108 ? 11.621 -8.256 1.189 1.00 96.19 108 PHE A O 1
ATOM 848 N N . SER A 1 109 ? 11.185 -7.106 -0.697 1.00 96.31 109 SER A N 1
ATOM 849 C CA . SER A 1 109 ? 12.267 -7.693 -1.478 1.00 96.31 109 SER A CA 1
ATOM 850 C C . SER A 1 109 ? 12.561 -6.880 -2.737 1.00 96.31 109 SER A C 1
ATOM 852 O O . SER A 1 109 ? 11.645 -6.479 -3.452 1.00 96.31 109 SER A O 1
ATOM 854 N N . GLY A 1 110 ? 13.848 -6.708 -3.051 1.00 92.94 110 GLY A N 1
ATOM 855 C CA . GLY A 1 110 ? 14.314 -6.246 -4.360 1.00 92.94 110 GLY A CA 1
ATOM 856 C C . GLY A 1 110 ? 13.960 -4.804 -4.725 1.00 92.94 110 GLY A C 1
ATOM 857 O O . GLY A 1 110 ? 14.099 -4.449 -5.896 1.00 92.94 110 GLY A O 1
ATOM 858 N N . LEU A 1 111 ? 13.520 -3.975 -3.770 1.00 94.06 111 LEU A N 1
ATOM 859 C CA . LEU A 1 111 ? 13.164 -2.566 -3.989 1.00 94.06 111 LEU A CA 1
ATOM 860 C C . LEU A 1 111 ? 13.852 -1.616 -2.988 1.00 94.06 111 LEU A C 1
ATOM 862 O O . LEU A 1 111 ? 13.369 -0.514 -2.733 1.00 94.06 111 LEU A O 1
ATOM 866 N N . GLY A 1 112 ? 15.016 -1.999 -2.451 1.00 82.56 112 GLY A N 1
ATOM 867 C CA . GLY A 1 112 ? 15.763 -1.233 -1.439 1.00 82.56 112 GLY A CA 1
ATOM 868 C C . GLY A 1 112 ? 16.311 0.137 -1.881 1.00 82.56 112 GLY A C 1
ATOM 869 O O . GLY A 1 112 ? 16.900 0.842 -1.068 1.00 82.56 112 GLY A O 1
ATOM 870 N N . GLY A 1 113 ? 16.133 0.522 -3.152 1.00 87.19 113 GLY A N 1
ATOM 871 C CA . GLY A 1 113 ? 16.442 1.859 -3.684 1.00 87.19 113 GLY A CA 1
ATOM 872 C C . GLY A 1 113 ? 15.218 2.753 -3.913 1.00 87.19 113 GLY A C 1
ATOM 873 O O . GLY A 1 113 ? 15.376 3.887 -4.359 1.00 87.19 113 GLY A O 1
ATOM 874 N N . ALA A 1 114 ? 14.008 2.253 -3.648 1.00 96.38 114 ALA A N 1
ATOM 875 C CA . ALA A 1 114 ? 12.789 3.042 -3.750 1.00 96.38 114 ALA A CA 1
ATOM 876 C C . ALA A 1 114 ? 12.665 4.044 -2.589 1.00 96.38 114 ALA A C 1
ATOM 878 O O . ALA A 1 114 ? 13.183 3.832 -1.490 1.00 96.38 114 ALA A O 1
ATOM 879 N N . VAL A 1 115 ? 11.938 5.130 -2.833 1.00 97.81 115 VAL A N 1
ATOM 880 C CA . VAL A 1 115 ? 11.535 6.103 -1.818 1.00 97.81 115 VAL A CA 1
ATOM 881 C C . VAL A 1 115 ? 10.173 5.693 -1.274 1.00 97.81 115 VAL A C 1
ATOM 883 O O . VAL A 1 115 ? 9.215 5.568 -2.033 1.00 97.81 115 VAL A O 1
ATOM 886 N N . TYR A 1 116 ? 10.087 5.513 0.042 1.00 98.12 116 TYR A N 1
ATOM 887 C CA . TYR A 1 116 ? 8.857 5.156 0.746 1.00 98.12 116 TYR A CA 1
ATOM 888 C C . TYR A 1 116 ? 8.324 6.367 1.507 1.00 98.12 116 TYR A C 1
ATOM 890 O O . TYR A 1 116 ? 9.071 7.035 2.225 1.00 98.12 116 TYR A O 1
ATOM 898 N N . SER A 1 117 ? 7.032 6.649 1.361 1.00 97.62 117 SER A N 1
ATOM 899 C CA . SER A 1 117 ? 6.391 7.838 1.940 1.00 97.62 117 SER A CA 1
ATOM 900 C C . SER A 1 117 ? 6.099 7.727 3.445 1.00 97.62 117 SER A C 1
ATOM 902 O O . SER A 1 117 ? 5.595 8.682 4.035 1.00 97.62 117 SER A O 1
ATOM 904 N N . GLY A 1 118 ? 6.426 6.593 4.073 1.00 97.00 118 GLY A N 1
ATOM 905 C CA . GLY A 1 118 ? 6.082 6.293 5.464 1.00 97.00 118 GLY A CA 1
ATOM 906 C C . GLY A 1 118 ? 4.579 6.075 5.655 1.00 97.00 118 GLY A C 1
ATOM 907 O O . GLY A 1 118 ? 3.862 5.773 4.701 1.00 97.00 118 GLY A O 1
ATOM 908 N N . LEU A 1 119 ? 4.110 6.235 6.894 1.00 96.94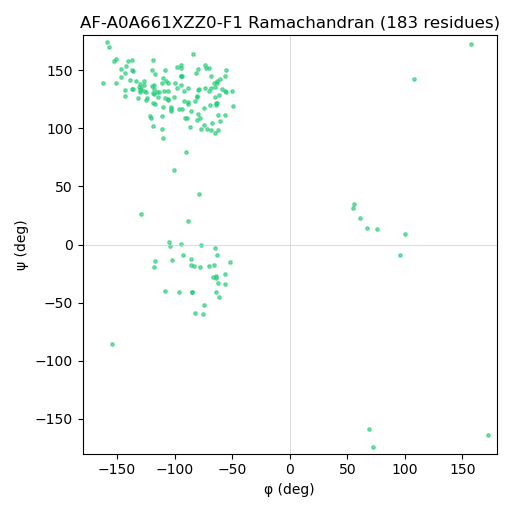 119 LEU A N 1
ATOM 909 C CA . LEU A 1 119 ? 2.688 6.180 7.232 1.00 96.94 119 LEU A CA 1
ATOM 910 C C . LEU A 1 119 ? 1.920 7.326 6.572 1.00 96.94 119 LEU A C 1
ATOM 912 O O . LEU A 1 119 ? 2.273 8.498 6.722 1.00 96.94 119 LEU A O 1
ATOM 916 N N . GLN A 1 120 ? 0.855 6.971 5.861 1.00 97.81 120 GLN A N 1
ATOM 917 C CA . GLN A 1 120 ? -0.045 7.901 5.195 1.00 97.81 120 GLN A CA 1
ATOM 918 C C . GLN A 1 120 ? -1.501 7.595 5.574 1.00 97.81 120 GLN A C 1
ATOM 920 O O . GLN A 1 120 ? -1.904 6.431 5.532 1.00 97.81 120 GLN A O 1
ATOM 925 N N . PRO A 1 121 ? -2.324 8.606 5.907 1.00 97.38 121 PRO A N 1
ATOM 926 C CA . PRO A 1 121 ? -3.737 8.396 6.200 1.00 97.38 121 PRO A CA 1
ATOM 927 C C . PRO A 1 121 ? -4.507 7.992 4.950 1.00 97.38 121 PRO A C 1
ATOM 929 O O . PRO A 1 121 ? -4.249 8.495 3.857 1.00 97.38 121 PRO A O 1
ATOM 932 N N . LEU A 1 122 ? -5.503 7.123 5.112 1.00 97.62 122 LEU A N 1
ATOM 933 C CA . LEU A 1 122 ? -6.418 6.803 4.029 1.00 97.62 122 LEU A CA 1
ATOM 934 C C . LEU A 1 122 ? -7.198 8.061 3.613 1.00 97.62 122 LEU A C 1
ATOM 936 O O . LEU A 1 122 ? -7.644 8.860 4.440 1.00 97.62 122 LEU A O 1
ATOM 940 N N . SER A 1 123 ? -7.376 8.226 2.306 1.00 97.44 123 SER A N 1
ATOM 941 C CA . SER A 1 123 ? -7.994 9.398 1.687 1.00 97.44 123 SER A CA 1
ATOM 942 C C . SER A 1 123 ? -8.852 8.975 0.495 1.00 97.44 123 SER A C 1
ATOM 944 O O . SER A 1 123 ? -8.556 7.949 -0.120 1.00 97.44 123 SER A O 1
ATOM 946 N N . PRO A 1 124 ? -9.888 9.753 0.121 1.00 97.44 124 PRO A N 1
ATOM 947 C CA . PRO A 1 124 ? -10.602 9.539 -1.137 1.00 97.44 124 PRO A CA 1
ATOM 948 C C . PRO A 1 124 ? -9.767 9.893 -2.379 1.00 97.44 124 PRO A C 1
ATOM 950 O O . PRO A 1 124 ? -10.116 9.486 -3.489 1.00 97.44 124 PRO A O 1
ATOM 953 N N . GLY A 1 125 ? -8.696 10.676 -2.214 1.00 97.38 125 GLY A N 1
ATOM 954 C CA . GLY A 1 125 ? -7.743 11.006 -3.274 1.00 97.38 125 GLY A CA 1
ATOM 955 C C . GLY A 1 125 ? -6.538 10.069 -3.275 1.00 97.38 125 GLY A C 1
ATOM 956 O O . GLY A 1 125 ? -6.182 9.523 -2.234 1.00 97.38 125 GLY A O 1
ATOM 957 N N . TRP A 1 126 ? -5.901 9.917 -4.439 1.00 97.62 126 TRP A N 1
ATOM 958 C CA . TRP A 1 126 ? -4.672 9.139 -4.578 1.00 97.62 126 TRP A CA 1
ATOM 959 C C . TRP A 1 126 ? -3.542 9.726 -3.737 1.00 97.62 126 TRP A C 1
ATOM 961 O O . TRP A 1 126 ? -3.236 10.917 -3.828 1.00 97.62 126 TRP A O 1
ATOM 971 N N . ILE A 1 127 ? -2.916 8.868 -2.939 1.00 97.94 127 ILE A N 1
ATOM 972 C CA . ILE A 1 127 ? -1.710 9.176 -2.182 1.00 97.94 127 ILE A CA 1
ATOM 973 C C . ILE A 1 127 ? -0.612 8.234 -2.645 1.00 97.94 127 ILE A C 1
ATOM 975 O O . ILE A 1 127 ? -0.826 7.035 -2.806 1.00 97.94 127 ILE A O 1
ATOM 979 N N . ASN A 1 128 ? 0.581 8.780 -2.834 1.00 97.94 128 ASN A N 1
ATOM 980 C CA . ASN A 1 128 ? 1.746 7.996 -3.187 1.00 97.94 128 ASN A CA 1
ATOM 981 C C . ASN A 1 128 ? 2.349 7.286 -1.962 1.00 97.94 128 ASN A C 1
ATOM 983 O O . ASN A 1 128 ? 2.534 7.913 -0.921 1.00 97.94 128 ASN A O 1
ATOM 987 N N . LEU A 1 129 ? 2.670 5.998 -2.102 1.00 97.75 129 LEU A N 1
ATOM 988 C CA . LEU A 1 129 ? 3.324 5.177 -1.074 1.00 97.75 129 LEU A CA 1
ATOM 989 C C . LEU A 1 129 ? 4.774 4.848 -1.417 1.00 97.75 129 LEU A C 1
ATOM 991 O O . LEU A 1 129 ? 5.626 4.837 -0.527 1.00 97.75 129 LEU A O 1
ATOM 995 N N . VAL A 1 130 ? 5.044 4.548 -2.688 1.00 98.31 130 VAL A N 1
ATOM 996 C CA . VAL A 1 130 ? 6.368 4.125 -3.157 1.00 98.31 130 VAL A CA 1
ATOM 997 C C . VAL A 1 130 ? 6.679 4.838 -4.456 1.00 98.31 130 VAL A C 1
ATOM 999 O O . VAL A 1 130 ? 5.842 4.854 -5.351 1.00 98.31 130 VAL A O 1
ATOM 1002 N N . GLN A 1 131 ? 7.884 5.385 -4.568 1.00 97.94 131 GLN A N 1
ATOM 1003 C CA . GLN A 1 131 ? 8.446 5.833 -5.839 1.00 97.94 131 GLN A CA 1
ATOM 1004 C C . GLN A 1 131 ? 9.703 5.031 -6.110 1.00 97.94 131 GLN A C 1
ATOM 1006 O O . GLN A 1 131 ? 10.644 5.042 -5.314 1.00 97.94 131 GLN A O 1
ATOM 1011 N N . TYR A 1 132 ? 9.736 4.340 -7.234 1.00 96.56 132 TYR A N 1
ATOM 1012 C CA . TYR A 1 132 ? 10.910 3.616 -7.683 1.00 96.56 132 TYR A CA 1
ATOM 1013 C C . TYR A 1 132 ? 11.412 4.241 -8.974 1.00 96.56 132 TYR A C 1
ATOM 1015 O O . TYR A 1 132 ? 10.646 4.463 -9.906 1.00 96.56 132 TYR A O 1
ATOM 1023 N N . THR A 1 133 ? 12.708 4.520 -9.034 1.00 94.62 133 THR A N 1
ATOM 1024 C CA . THR A 1 133 ? 13.401 4.914 -10.262 1.00 94.62 133 THR A CA 1
ATOM 1025 C C . THR A 1 133 ? 14.558 3.954 -10.451 1.00 94.62 133 THR A C 1
ATOM 1027 O O . THR A 1 133 ? 15.388 3.807 -9.552 1.00 94.62 133 THR A O 1
ATOM 1030 N N . ASP A 1 134 ? 14.613 3.298 -11.603 1.00 91.81 134 ASP A N 1
ATOM 1031 C CA . ASP A 1 134 ? 15.730 2.434 -11.942 1.00 91.81 134 ASP A CA 1
ATOM 1032 C C . ASP A 1 134 ? 16.952 3.294 -12.303 1.00 91.81 134 ASP A C 1
ATOM 1034 O O . ASP A 1 134 ? 16.912 4.040 -13.286 1.00 91.81 134 ASP A O 1
ATOM 1038 N N . PRO A 1 135 ? 18.058 3.204 -11.543 1.00 87.50 135 PRO A N 1
ATOM 1039 C CA . PRO A 1 135 ? 19.260 3.980 -11.826 1.00 87.50 135 PRO A CA 1
ATOM 1040 C C . PRO A 1 135 ? 19.942 3.599 -13.146 1.00 87.50 135 PRO A C 1
ATOM 1042 O O . PRO A 1 135 ? 20.781 4.365 -13.622 1.00 87.50 135 PRO A O 1
ATOM 1045 N N . ALA A 1 136 ? 19.642 2.427 -13.716 1.00 87.00 136 ALA A N 1
ATOM 1046 C CA . ALA A 1 136 ? 20.229 1.981 -14.977 1.00 87.00 136 ALA A CA 1
ATOM 1047 C C . ALA A 1 136 ? 19.388 2.345 -16.210 1.00 87.00 136 ALA A C 1
ATOM 1049 O O . ALA A 1 136 ? 19.874 2.182 -17.331 1.00 87.00 136 ALA A O 1
ATOM 1050 N N . ALA A 1 137 ? 18.162 2.845 -16.026 1.00 86.12 137 ALA A N 1
ATOM 1051 C CA . ALA A 1 137 ? 17.294 3.174 -17.145 1.00 86.12 137 ALA A CA 1
ATOM 1052 C C . ALA A 1 137 ? 17.836 4.376 -17.951 1.00 86.12 137 ALA A C 1
ATOM 1054 O O . ALA A 1 137 ? 18.187 5.403 -17.355 1.00 86.12 137 ALA A O 1
ATOM 1055 N N . PRO A 1 138 ? 17.856 4.314 -19.302 1.00 83.50 138 PRO A N 1
ATOM 1056 C CA . PRO A 1 138 ? 17.472 3.191 -20.175 1.00 83.50 138 PRO A CA 1
ATOM 1057 C C . PRO A 1 138 ? 18.661 2.266 -20.573 1.00 83.50 138 PRO A C 1
ATOM 1059 O O . PRO A 1 138 ? 19.749 2.775 -20.867 1.00 83.50 138 PRO A O 1
ATOM 1062 N N . PRO A 1 139 ? 18.463 0.932 -20.714 1.00 82.19 139 PRO A N 1
ATOM 1063 C CA . PRO A 1 139 ? 17.192 0.213 -20.597 1.00 82.19 139 PRO A CA 1
ATOM 1064 C C . PRO A 1 139 ? 16.788 -0.035 -19.144 1.00 82.19 139 PRO A C 1
ATOM 1066 O O . PRO A 1 139 ? 17.644 -0.163 -18.271 1.00 82.19 139 PRO A O 1
ATOM 1069 N N . PHE A 1 140 ? 15.483 -0.117 -18.907 1.00 89.00 140 PHE A N 1
ATOM 1070 C CA . PHE A 1 140 ? 14.944 -0.519 -17.613 1.00 89.00 140 PHE A CA 1
ATOM 1071 C C . PHE A 1 140 ? 15.342 -1.961 -17.275 1.00 89.00 140 PHE A C 1
ATOM 1073 O O . PHE A 1 140 ? 15.327 -2.850 -18.130 1.00 89.00 140 PHE A O 1
ATOM 1080 N N . ASN A 1 141 ? 15.667 -2.201 -16.013 1.00 90.38 141 ASN A N 1
ATOM 1081 C CA . ASN A 1 141 ? 15.831 -3.522 -15.442 1.00 90.38 141 ASN A CA 1
ATOM 1082 C C . ASN A 1 141 ? 14.454 -4.082 -15.103 1.00 90.38 141 ASN A C 1
ATOM 1084 O O . ASN A 1 141 ? 13.828 -3.672 -14.124 1.00 90.38 141 ASN A O 1
ATOM 1088 N N . ASP A 1 142 ? 14.010 -5.045 -15.905 1.00 91.50 142 ASP A N 1
ATOM 1089 C CA . ASP A 1 142 ? 12.729 -5.708 -15.705 1.00 91.50 142 ASP A CA 1
ATOM 1090 C C . ASP A 1 142 ? 12.554 -6.207 -14.263 1.00 91.50 142 ASP A C 1
ATOM 1092 O O . ASP A 1 142 ? 13.413 -6.886 -13.687 1.00 91.50 142 ASP A O 1
ATOM 1096 N N . LEU A 1 143 ? 11.390 -5.902 -13.698 1.00 94.56 143 LEU A N 1
ATOM 1097 C CA . LEU A 1 143 ? 10.991 -6.333 -12.367 1.00 94.56 143 LEU A CA 1
ATOM 1098 C C . LEU A 1 143 ? 10.172 -7.616 -12.460 1.00 94.56 143 LEU A C 1
ATOM 1100 O O . LEU A 1 143 ? 9.354 -7.791 -13.368 1.00 94.56 143 LEU A O 1
ATOM 1104 N N . ASN A 1 144 ? 10.337 -8.496 -11.478 1.00 94.69 144 ASN A N 1
ATOM 1105 C CA . ASN A 1 144 ? 9.592 -9.739 -11.359 1.00 94.69 144 ASN A CA 1
ATOM 1106 C C . ASN A 1 144 ? 8.898 -9.820 -9.998 1.00 94.69 144 ASN A C 1
ATOM 1108 O O . ASN A 1 144 ? 9.547 -9.686 -8.963 1.00 94.69 144 ASN A O 1
ATOM 1112 N N . TYR A 1 145 ? 7.604 -10.151 -9.989 1.00 95.69 145 TYR A N 1
ATOM 1113 C CA . TYR A 1 145 ? 6.808 -10.194 -8.759 1.00 95.69 145 TYR A CA 1
ATOM 1114 C C . TYR A 1 145 ? 7.378 -11.127 -7.678 1.00 95.69 145 TYR A C 1
ATOM 1116 O O . TYR A 1 145 ? 7.095 -10.927 -6.501 1.00 95.69 145 TYR A O 1
ATOM 1124 N N . SER A 1 146 ? 8.158 -12.154 -8.036 1.00 94.75 146 SER A N 1
ATOM 1125 C CA . SER A 1 146 ? 8.760 -13.056 -7.052 1.00 94.75 146 SER A CA 1
ATOM 1126 C C . SER A 1 146 ? 9.989 -12.464 -6.362 1.00 94.75 146 SER A C 1
ATOM 1128 O O . SER A 1 146 ? 10.354 -12.948 -5.296 1.00 94.75 146 SER A O 1
ATOM 1130 N N . MET A 1 147 ? 10.625 -11.444 -6.943 1.00 95.88 147 MET A N 1
ATOM 1131 C CA . MET A 1 147 ? 11.851 -10.819 -6.423 1.00 95.88 147 MET A CA 1
ATOM 1132 C C . MET A 1 147 ? 11.672 -9.344 -6.055 1.00 95.88 147 MET A C 1
ATOM 1134 O O . MET A 1 147 ? 12.478 -8.824 -5.297 1.00 95.88 147 MET A O 1
ATOM 1138 N N . ASN A 1 148 ? 10.637 -8.683 -6.575 1.00 97.44 148 ASN A N 1
ATOM 1139 C CA . ASN A 1 148 ? 10.343 -7.271 -6.363 1.00 97.44 148 ASN A CA 1
ATOM 1140 C C . ASN A 1 148 ? 8.977 -7.153 -5.686 1.00 97.44 148 ASN A C 1
ATOM 1142 O O . ASN A 1 148 ? 7.930 -7.346 -6.316 1.00 97.44 148 ASN A O 1
ATOM 1146 N N . GLN A 1 149 ? 9.001 -6.912 -4.379 1.00 97.44 149 GLN A N 1
ATOM 1147 C CA . GLN A 1 149 ? 7.835 -6.997 -3.512 1.00 97.44 149 GLN A CA 1
ATOM 1148 C C . GLN A 1 149 ? 7.805 -5.844 -2.512 1.00 97.44 149 GLN A C 1
ATOM 1150 O O . GLN A 1 149 ? 8.828 -5.473 -1.934 1.00 97.44 149 GLN A O 1
ATOM 1155 N N . VAL A 1 150 ? 6.605 -5.333 -2.264 1.00 97.44 150 VAL A N 1
ATOM 1156 C CA . VAL A 1 150 ? 6.318 -4.294 -1.276 1.00 97.44 150 VAL A CA 1
ATOM 1157 C C . VAL A 1 150 ? 5.452 -4.896 -0.176 1.00 97.44 150 VAL A C 1
ATOM 1159 O O . VAL A 1 150 ? 4.439 -5.544 -0.457 1.00 97.44 150 VAL A O 1
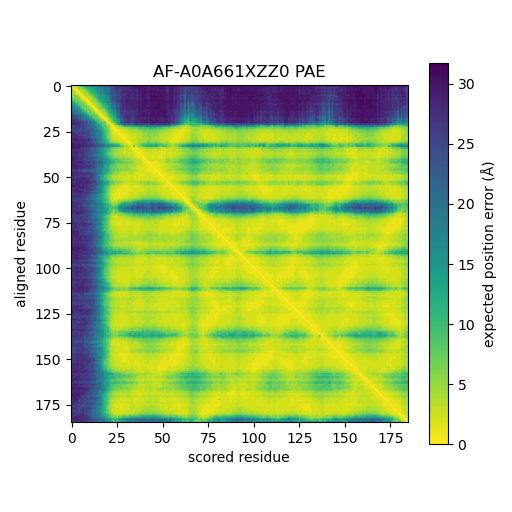ATOM 1162 N N . ARG A 1 151 ? 5.836 -4.667 1.079 1.00 97.19 151 ARG A N 1
ATOM 1163 C CA . ARG A 1 151 ? 5.006 -4.956 2.252 1.00 97.19 151 ARG A CA 1
ATOM 1164 C C . ARG A 1 151 ? 4.138 -3.745 2.548 1.00 97.19 151 ARG A C 1
ATOM 1166 O O . ARG A 1 151 ? 4.651 -2.632 2.604 1.00 97.19 151 ARG A O 1
ATOM 1173 N N . ILE A 1 152 ? 2.860 -3.990 2.803 1.00 97.88 152 ILE A N 1
ATOM 1174 C CA . ILE A 1 152 ? 1.898 -3.000 3.269 1.00 97.88 152 ILE A CA 1
ATOM 1175 C C . ILE A 1 152 ? 1.518 -3.305 4.719 1.00 97.88 152 ILE A C 1
ATOM 1177 O O . ILE A 1 152 ? 0.940 -4.361 5.010 1.00 97.88 152 ILE A O 1
ATOM 1181 N N . SER A 1 153 ? 1.823 -2.352 5.594 1.00 97.56 153 SER A N 1
ATOM 1182 C CA . SER A 1 153 ? 1.401 -2.321 6.991 1.00 97.56 153 SER A CA 1
ATOM 1183 C C . SER A 1 153 ? 0.179 -1.417 7.146 1.00 97.56 153 SER A C 1
ATOM 1185 O O . SER A 1 153 ? -0.008 -0.468 6.380 1.00 97.56 153 SER A O 1
ATOM 1187 N N . TYR A 1 154 ? -0.639 -1.690 8.160 1.00 97.38 154 TYR A N 1
ATOM 1188 C CA . TYR A 1 154 ? -1.843 -0.918 8.455 1.00 97.38 154 TYR A CA 1
ATOM 1189 C C . TYR A 1 154 ? -1.892 -0.541 9.935 1.00 97.38 154 TYR A C 1
ATOM 1191 O O . TYR A 1 154 ? -1.686 -1.392 10.804 1.00 97.38 154 TYR A O 1
ATOM 1199 N N . GLU A 1 155 ? -2.231 0.708 10.227 1.00 96.94 155 GLU A N 1
ATOM 1200 C CA . GLU A 1 155 ? -2.476 1.206 11.579 1.00 96.94 155 GLU A CA 1
ATOM 1201 C C . GLU A 1 155 ? -3.903 1.713 11.695 1.00 96.94 155 GLU A C 1
ATOM 1203 O O . GLU A 1 155 ? -4.358 2.500 10.873 1.00 96.94 155 GLU A O 1
ATOM 1208 N N . CYS A 1 156 ? -4.616 1.278 12.728 1.00 96.56 156 CYS A N 1
ATOM 1209 C CA . CYS A 1 156 ? -5.966 1.738 13.002 1.00 96.56 156 CYS A CA 1
ATOM 1210 C C . CYS A 1 156 ? -6.039 2.297 14.418 1.00 96.56 156 CYS A C 1
ATOM 1212 O O . CYS A 1 156 ? -5.688 1.617 15.385 1.00 96.56 156 CYS A O 1
ATOM 1214 N N . GLY A 1 157 ? -6.513 3.531 14.548 1.00 94.69 157 GLY A N 1
ATOM 1215 C CA . GLY A 1 157 ? -6.786 4.139 15.847 1.00 94.69 157 GLY A CA 1
ATOM 1216 C C . GLY A 1 157 ? -5.555 4.602 16.643 1.00 94.69 157 GLY A C 1
ATOM 1217 O O . GLY A 1 157 ? -5.684 4.845 17.840 1.00 94.69 157 GLY A O 1
ATOM 1218 N N . ILE A 1 158 ? -4.371 4.679 16.017 1.00 93.06 158 ILE A N 1
ATOM 1219 C CA . ILE A 1 158 ? -3.115 5.089 16.676 1.00 93.06 158 ILE A CA 1
ATOM 1220 C C . ILE A 1 158 ? -3.015 6.618 16.742 1.00 93.06 158 ILE A C 1
ATOM 1222 O O . ILE A 1 158 ? -2.973 7.190 17.831 1.00 93.06 158 ILE A O 1
ATOM 1226 N N . ASN A 1 159 ? -3.038 7.294 15.588 1.00 89.75 159 ASN A N 1
ATOM 1227 C CA . ASN A 1 159 ? -2.987 8.760 15.529 1.00 89.75 159 ASN A CA 1
ATOM 1228 C C . ASN A 1 159 ? -4.361 9.422 15.727 1.00 89.75 159 ASN A C 1
ATOM 1230 O O . ASN A 1 159 ? -4.446 10.602 16.076 1.00 89.75 159 ASN A O 1
ATOM 1234 N N . VAL A 1 160 ? -5.444 8.660 15.553 1.00 88.38 160 VAL A N 1
ATOM 1235 C CA . VAL A 1 160 ? -6.825 9.100 15.787 1.00 88.38 160 VAL A CA 1
ATOM 1236 C C . VAL A 1 160 ? -7.459 8.200 16.840 1.00 88.38 160 VAL A C 1
ATOM 1238 O O . VAL A 1 160 ? -7.766 7.046 16.568 1.00 88.38 160 VAL A O 1
ATOM 1241 N N . SER A 1 161 ? -7.678 8.730 18.042 1.00 85.94 161 SER A N 1
ATOM 1242 C CA . SER A 1 161 ? -8.309 7.983 19.137 1.00 85.94 161 SER A CA 1
ATOM 1243 C C . SER A 1 161 ? -9.704 7.487 18.753 1.00 85.94 161 SER A C 1
ATOM 1245 O O . SER A 1 161 ? -10.533 8.269 18.295 1.00 85.94 161 SER A O 1
ATOM 1247 N N . LEU A 1 162 ? -9.987 6.218 19.051 1.00 90.94 162 LEU A N 1
ATOM 1248 C CA . LEU A 1 162 ? -11.315 5.612 18.892 1.00 90.94 162 LEU A CA 1
ATOM 1249 C C . LEU A 1 162 ? -12.154 5.646 20.179 1.00 90.94 162 LEU A C 1
ATOM 1251 O O . LEU A 1 162 ? -13.280 5.151 20.213 1.00 90.94 162 LEU A O 1
ATOM 1255 N N . LEU A 1 163 ? -11.622 6.207 21.270 1.00 89.38 163 LEU A N 1
ATOM 1256 C CA . LEU A 1 163 ? -12.377 6.373 22.511 1.00 89.38 163 LEU A CA 1
ATOM 1257 C C . LEU A 1 163 ? -13.566 7.319 22.311 1.00 89.38 163 LEU A C 1
ATOM 1259 O O . LEU A 1 163 ? -13.387 8.490 21.992 1.00 89.38 163 LEU A O 1
ATOM 1263 N N . GLY A 1 164 ? -14.767 6.814 22.593 1.00 86.94 164 GLY A N 1
ATOM 1264 C CA . GLY A 1 164 ? -16.021 7.559 22.451 1.00 86.94 164 GLY A CA 1
ATOM 1265 C C . GLY A 1 164 ? -16.742 7.313 21.126 1.00 86.94 164 GLY A C 1
ATOM 1266 O O . GLY A 1 164 ? -17.903 7.700 21.009 1.00 86.94 164 GLY A O 1
ATOM 1267 N N . GLU A 1 165 ? -16.103 6.622 20.181 1.00 90.56 165 GLU A N 1
ATOM 1268 C CA . GLU A 1 165 ? -16.750 6.174 18.951 1.00 90.56 165 GLU A CA 1
ATOM 1269 C C . GLU A 1 165 ? -17.764 5.058 19.226 1.00 90.56 165 GLU A C 1
ATOM 1271 O O . GLU A 1 165 ? -17.650 4.284 20.186 1.00 90.56 165 GLU A O 1
ATOM 1276 N N . VAL A 1 166 ? -18.782 4.970 18.371 1.00 91.88 166 VAL A N 1
ATOM 1277 C CA . VAL A 1 166 ? -19.838 3.961 18.504 1.00 91.88 166 VAL A CA 1
ATOM 1278 C C . VAL A 1 166 ? -19.269 2.582 18.173 1.00 91.88 166 VAL A C 1
ATOM 1280 O O . VAL A 1 166 ? -18.604 2.397 17.156 1.00 91.88 166 VAL A O 1
ATOM 1283 N N . SER A 1 167 ? -19.547 1.591 19.021 1.00 89.69 167 SER A N 1
ATOM 1284 C CA . SER A 1 167 ? -19.172 0.203 18.742 1.00 89.69 167 SER A CA 1
ATOM 1285 C C . SER A 1 167 ? -20.008 -0.343 17.583 1.00 89.69 167 SER A C 1
ATOM 1287 O O . SER A 1 167 ? -21.236 -0.380 17.665 1.00 89.69 167 SER A O 1
ATOM 1289 N N . ASP A 1 168 ? -19.338 -0.754 16.509 1.00 92.81 168 ASP A N 1
ATOM 1290 C CA . ASP A 1 168 ? -19.953 -1.276 15.289 1.00 92.81 168 ASP A CA 1
ATOM 1291 C C . ASP A 1 168 ? -18.951 -2.162 14.527 1.00 92.81 168 ASP A C 1
ATOM 1293 O O . ASP A 1 168 ? -17.754 -2.188 14.835 1.00 92.81 168 ASP A O 1
ATOM 1297 N N . TYR A 1 169 ? -19.438 -2.875 13.514 1.00 94.06 169 TYR A N 1
ATOM 1298 C CA . TYR A 1 169 ? -18.602 -3.486 12.493 1.00 94.06 169 TYR A CA 1
ATOM 1299 C C . TYR A 1 169 ? -18.387 -2.491 11.353 1.00 94.06 169 TYR A C 1
ATOM 1301 O O . TYR A 1 169 ? -19.313 -2.207 10.587 1.00 94.06 169 TYR A O 1
ATOM 1309 N N . TYR A 1 170 ? -17.160 -1.982 11.267 1.00 95.38 170 TYR A N 1
ATOM 1310 C CA . TYR A 1 170 ? -16.723 -1.024 10.260 1.00 95.38 170 TYR A CA 1
ATOM 1311 C C . TYR A 1 170 ? -15.961 -1.713 9.128 1.00 95.38 170 TYR A C 1
ATOM 1313 O O . TYR A 1 170 ? -15.119 -2.577 9.384 1.00 95.38 170 TYR A O 1
ATOM 1321 N N . ASN A 1 171 ? -16.213 -1.303 7.886 1.00 94.88 171 ASN A N 1
ATOM 1322 C CA . ASN A 1 171 ? -15.468 -1.764 6.723 1.00 94.88 171 ASN A CA 1
ATOM 1323 C C . ASN A 1 171 ? -15.099 -0.621 5.764 1.00 94.88 171 ASN A C 1
ATOM 1325 O O . ASN A 1 171 ? -15.787 0.394 5.624 1.00 94.88 171 ASN A O 1
ATOM 1329 N N . VAL A 1 172 ? -13.966 -0.805 5.094 1.00 95.81 172 VAL A N 1
ATOM 1330 C CA . VAL A 1 172 ? -13.522 0.026 3.978 1.00 95.81 172 VAL A CA 1
ATOM 1331 C C . VAL A 1 172 ? -12.674 -0.834 3.054 1.00 95.81 172 VAL A C 1
ATOM 1333 O O . VAL A 1 172 ? -11.880 -1.655 3.513 1.00 95.81 172 VAL A O 1
ATOM 1336 N N . GLU A 1 173 ? -12.867 -0.665 1.754 1.00 95.69 173 GLU A N 1
ATOM 1337 C CA . GLU A 1 173 ? -12.017 -1.268 0.735 1.00 95.69 173 GLU A CA 1
ATOM 1338 C C . GLU A 1 173 ? -10.935 -0.262 0.330 1.00 95.69 173 GLU A C 1
ATOM 1340 O O . GLU A 1 173 ? -11.168 0.949 0.305 1.00 95.69 173 GLU A O 1
ATOM 1345 N N . ILE A 1 174 ? -9.740 -0.763 0.030 1.00 95.56 174 ILE A N 1
ATOM 1346 C CA . ILE A 1 174 ? -8.593 0.045 -0.390 1.00 95.56 174 ILE A CA 1
ATOM 1347 C C . ILE A 1 174 ? -8.213 -0.395 -1.795 1.00 95.56 174 ILE A C 1
ATOM 1349 O O . ILE A 1 174 ? -8.107 -1.592 -2.067 1.00 95.56 174 ILE A O 1
ATOM 1353 N N . GLU A 1 175 ? -7.990 0.573 -2.675 1.00 95.56 175 GLU A N 1
ATOM 1354 C CA . GLU A 1 175 ? -7.473 0.329 -4.016 1.00 95.56 175 GLU A CA 1
ATOM 1355 C C . GLU A 1 175 ? -6.021 0.783 -4.121 1.00 95.56 175 GLU A C 1
ATOM 1357 O O . GLU A 1 175 ? -5.634 1.812 -3.565 1.00 95.56 175 GLU A O 1
ATOM 1362 N N . PHE A 1 176 ? -5.230 -0.008 -4.843 1.00 96.94 176 PHE A N 1
ATOM 1363 C CA . PHE A 1 176 ? -3.832 0.265 -5.143 1.00 96.94 176 PHE A CA 1
ATOM 1364 C C . PHE A 1 176 ? -3.662 0.392 -6.652 1.00 96.94 176 PHE A C 1
ATOM 1366 O O . PHE A 1 176 ? -4.200 -0.422 -7.407 1.00 96.94 176 PHE A O 1
ATOM 1373 N N . GLU A 1 177 ? -2.882 1.376 -7.082 1.00 96.56 177 GLU A N 1
ATOM 1374 C CA . GLU A 1 177 ? -2.591 1.629 -8.489 1.00 96.56 177 GLU A CA 1
ATOM 1375 C C . GLU A 1 177 ? -1.082 1.692 -8.711 1.00 96.56 177 GLU A C 1
ATOM 1377 O O . GLU A 1 177 ? -0.351 2.349 -7.970 1.00 96.56 177 GLU A O 1
ATOM 1382 N N . LEU A 1 178 ? -0.624 0.971 -9.733 1.00 96.62 178 LEU A N 1
ATOM 1383 C CA . LEU A 1 178 ? 0.759 0.975 -10.187 1.00 96.62 178 LEU A CA 1
ATOM 1384 C C . LEU A 1 178 ? 0.844 1.831 -11.450 1.00 96.62 178 LEU A C 1
ATOM 1386 O O . LEU A 1 178 ? 0.280 1.458 -12.481 1.00 96.62 178 LEU A O 1
ATOM 1390 N N . ILE A 1 179 ? 1.565 2.944 -11.372 1.00 94.94 179 ILE A N 1
ATOM 1391 C CA . ILE A 1 179 ? 1.694 3.920 -12.454 1.00 94.94 179 ILE A CA 1
ATOM 1392 C C . ILE A 1 179 ? 3.134 3.870 -12.977 1.00 94.94 179 ILE A C 1
ATOM 1394 O O . ILE A 1 179 ? 4.048 4.269 -12.255 1.00 94.94 179 ILE A O 1
ATOM 1398 N N . PRO A 1 180 ? 3.379 3.377 -14.204 1.00 92.56 180 PRO A N 1
ATOM 1399 C CA . PRO A 1 180 ? 4.699 3.454 -14.822 1.00 92.56 180 PRO A CA 1
ATOM 1400 C C . PRO A 1 180 ? 5.144 4.909 -14.997 1.00 92.56 180 PRO A C 1
ATOM 1402 O O . PRO A 1 180 ? 4.336 5.764 -15.355 1.00 92.56 180 PRO A O 1
ATOM 1405 N N . THR A 1 181 ? 6.431 5.185 -14.799 1.00 92.56 181 THR A N 1
ATOM 1406 C CA . THR A 1 181 ? 7.018 6.516 -15.003 1.00 92.56 181 THR A CA 1
ATOM 1407 C C . THR A 1 181 ? 8.113 6.466 -16.064 1.00 92.56 181 THR A C 1
ATOM 1409 O O . THR A 1 181 ? 8.783 5.448 -16.247 1.00 92.56 181 THR A O 1
ATOM 1412 N N . GLY A 1 182 ? 8.299 7.568 -16.788 1.00 86.56 182 GLY A N 1
ATOM 1413 C CA . GLY A 1 182 ? 9.306 7.700 -17.840 1.00 86.56 182 GLY A CA 1
ATOM 1414 C C . GLY A 1 182 ? 8.952 8.809 -18.835 1.00 86.56 182 GLY A C 1
ATOM 1415 O O . GLY A 1 182 ? 7.865 9.383 -18.759 1.00 86.56 182 GLY A O 1
ATOM 1416 N N . PRO A 1 183 ? 9.849 9.153 -19.773 1.00 75.50 183 PRO A N 1
ATOM 1417 C CA . PRO A 1 183 ? 9.569 10.161 -20.789 1.00 75.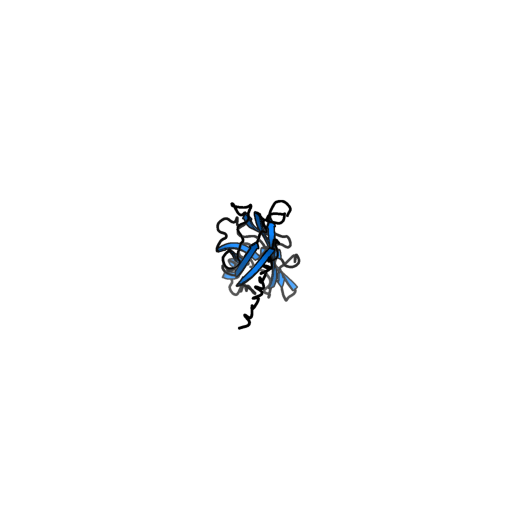50 183 PRO A CA 1
ATOM 1418 C C . PRO A 1 183 ? 8.404 9.725 -21.690 1.00 75.50 183 PRO A C 1
ATOM 1420 O O . PRO A 1 183 ? 8.559 8.814 -22.498 1.00 75.50 183 PRO A O 1
ATOM 1423 N N . GLY A 1 184 ? 7.258 10.403 -21.589 1.00 65.75 184 GLY A N 1
ATOM 1424 C CA . GLY A 1 184 ? 6.074 10.131 -22.416 1.00 65.75 184 GLY A CA 1
ATOM 1425 C C . GLY A 1 184 ? 4.978 9.291 -21.752 1.00 65.75 184 GLY A C 1
ATOM 1426 O O . GLY A 1 184 ? 4.045 8.904 -22.457 1.00 65.75 184 GLY A O 1
ATOM 1427 N N . PHE A 1 185 ? 5.085 9.041 -20.444 1.00 60.22 185 PHE A N 1
ATOM 1428 C CA . PHE A 1 185 ? 4.000 8.557 -19.583 1.00 60.22 185 PHE A CA 1
ATOM 1429 C C . PHE A 1 185 ? 3.374 9.706 -18.784 1.00 60.22 185 PHE A C 1
ATOM 1431 O O . PHE A 1 185 ? 4.107 10.678 -18.479 1.00 60.22 185 PHE A O 1
#